Protein AF-A0A1V5YNY8-F1 (afdb_monomer)

Foldseek 3Di:
DDDDDDDDDDDDDDDDDDPDPPDDDQCLFQADPVQQAVQWFQAKFWLLPDPVQWDFDDDVPDGDDTHGDQQRHAPVSLQVQLCNRRVAAAAEFEAPPQDLPDDFSNGRTFHAMGHGRDGNNVNQVVVCVRSVNQWHWDRDPSHIYTYRHPPDDDPPRDTLQQDKFFAWAWAQWLQRRVVRVQVRVLVVDLQAGEFEADDLAVVNRRFFADDDDPDPSIQGDGDIGGNNVSNSSSVVRGPRSQKYKYWDKDQDDDDPPAFPLRRVVSSHIHIYIDMDGPLCPDPVRDPGDPCSVVVNVVRVVVRVVVNRVSCCVSCVVSVVVRVPD

Solvent-accessible surface area (backbone atoms only — not comparable to full-atom values): 18583 Å² total; per-residue (Å²): 132,91,77,88,86,87,85,88,83,84,91,83,92,82,89,80,83,81,80,71,80,77,73,88,65,64,50,57,53,60,52,51,79,68,41,37,73,66,38,49,19,78,38,65,32,56,14,15,67,35,82,93,54,42,49,75,40,64,61,84,95,41,84,74,49,69,46,60,54,66,54,50,10,23,67,69,35,40,48,51,30,50,28,67,24,52,37,44,67,67,23,42,37,36,42,79,76,90,45,97,83,57,70,58,74,81,63,56,54,24,55,46,62,43,48,56,66,34,32,48,47,57,52,53,50,48,45,18,57,49,46,70,56,22,37,42,75,48,81,53,97,36,36,41,34,42,36,43,39,66,80,74,72,61,87,92,66,71,46,62,50,60,41,73,40,68,46,78,39,78,19,70,20,49,48,53,38,37,48,50,49,24,55,44,46,44,72,77,37,81,85,48,44,53,41,55,51,79,34,73,49,55,76,64,31,58,38,31,21,64,77,46,97,92,52,89,30,45,43,73,48,75,53,73,40,30,45,42,58,52,52,52,52,59,52,68,49,30,80,55,60,38,56,31,42,34,40,39,65,40,69,47,68,88,47,99,85,51,61,63,56,58,40,70,70,71,78,47,49,30,36,38,39,40,51,49,52,58,59,80,77,36,85,78,60,70,86,76,57,89,59,26,65,61,51,41,52,53,49,54,50,54,43,51,52,54,54,48,53,51,47,43,70,68,38,50,68,50,54,51,66,64,72,74,117

Radius of gyration: 24.18 Å; Cα contacts (8 Å, |Δi|>4): 537; chains: 1; bounding box: 102×46×65 Å

Mean predicted aligned error: 10.61 Å

Sequence (325 aa):
MKKLLIQASSIVLMGAGFMSMGNAYGVNAPVEPEMLTSLRASQTINAARDPGRGIIKMEGDQLVSVEFDDNNANWGSAQTALEKAFNIVISLEESPLWEPEVVPFGHHTFAYSVHVNERLVDALNRLTEASEGTVRWRLLRGKIILSAMPQEQREGVPLIGDRRVAVDIKAESLYEAFLQLEAQYNTQYQDFALVALAPYEQSVAFLSSPREVGKSGMLELRCEGSLRDIVLELLSQTEKAETSYMLTVSRIYKTDEMPAPFYERGDLFHFALWYKTHSYYSDPKPEESEDDPLWCARQNEERRKRQRQYYIQNHPELAMESGGS

Secondary structure (DSSP, 8-state):
----------------------------S---HHHHHH-B-SS-EEGGG-GGG-EEEEETTEEEEEE--TT-B-HHHHHHHHHHHHT--EEEEE-----TTSPPGGG--B--EEPTT-BHHHHHHHHHHHTTTSEEEEEETTEEEEEE--SSPPTT---GGG-EEEEEEEESSHHHHHHHHHHHHHHH-SSSEEEE---SSHHHHT------TTS-SSEEEEEEEEHHHHHHHHHHTSS-TTEEEEEEEEEPPP-TTS-HHHHHSS--EEEEEEEEEGGGGPSSPP---TTHHHHHHHHHHHHHHHHHHHHHHH-HHHHHHTT--

Structure (mmCIF, N/CA/C/O backbone):
data_AF-A0A1V5YNY8-F1
#
_entry.id   AF-A0A1V5YNY8-F1
#
loop_
_atom_site.group_PDB
_atom_site.id
_atom_site.type_symbol
_atom_site.label_atom_id
_atom_site.label_alt_id
_atom_site.label_comp_id
_atom_site.label_asym_id
_atom_site.label_entity_id
_atom_site.label_seq_id
_atom_site.pdbx_PDB_ins_code
_atom_site.Cartn_x
_atom_site.Cartn_y
_atom_site.Cartn_z
_atom_site.occupancy
_atom_site.B_iso_or_equiv
_atom_site.auth_seq_id
_atom_site.auth_comp_id
_atom_site.auth_asym_id
_atom_site.auth_atom_id
_atom_site.pdbx_PDB_model_num
ATOM 1 N N . MET A 1 1 ? -65.008 6.348 30.534 1.00 32.50 1 MET A N 1
ATOM 2 C CA . MET A 1 1 ? -65.686 5.161 31.101 1.00 32.50 1 MET A CA 1
ATOM 3 C C . MET A 1 1 ? -65.123 3.922 30.426 1.00 32.50 1 MET A C 1
ATOM 5 O O . MET A 1 1 ? -65.076 3.947 29.211 1.00 32.50 1 MET A O 1
ATOM 9 N N . LYS A 1 2 ? -64.712 2.921 31.231 1.00 30.81 2 LYS A N 1
ATOM 10 C CA . LYS A 1 2 ? -64.753 1.448 31.018 1.00 30.81 2 LYS A CA 1
ATOM 11 C C . LYS A 1 2 ? -64.405 0.918 29.604 1.00 30.81 2 LYS A C 1
ATOM 13 O O . LYS A 1 2 ? -65.062 1.288 28.653 1.00 30.81 2 LYS A O 1
ATOM 18 N N . LYS A 1 3 ? -63.531 -0.068 29.386 1.00 28.23 3 LYS A N 1
ATOM 19 C CA . LYS A 1 3 ? -62.866 -1.070 30.237 1.00 28.23 3 LYS A CA 1
ATOM 20 C C . LYS A 1 3 ? -61.822 -1.795 29.359 1.00 28.23 3 LYS A C 1
ATOM 22 O O . LYS A 1 3 ? -62.044 -1.952 28.165 1.00 28.23 3 LYS A O 1
ATOM 27 N N . LEU A 1 4 ? -60.753 -2.276 29.999 1.00 31.09 4 LEU A N 1
ATOM 28 C CA . LEU A 1 4 ? -59.868 -3.360 29.548 1.00 31.09 4 LEU A CA 1
ATOM 29 C C . LEU A 1 4 ? -60.645 -4.568 28.990 1.00 31.09 4 LEU A C 1
ATOM 31 O O . LEU A 1 4 ? -61.685 -4.901 29.556 1.00 31.09 4 LEU A O 1
ATOM 35 N N . LEU A 1 5 ? -60.036 -5.335 28.076 1.00 26.38 5 LEU A N 1
ATOM 36 C CA . LEU A 1 5 ? -59.799 -6.762 28.337 1.00 26.38 5 LEU A CA 1
ATOM 37 C C . LEU A 1 5 ? -58.614 -7.317 27.525 1.00 26.38 5 LEU A C 1
ATOM 39 O O . LEU A 1 5 ? -58.483 -7.101 26.326 1.00 26.38 5 LEU A O 1
ATOM 43 N N . ILE A 1 6 ? -57.764 -8.021 28.261 1.00 34.19 6 ILE A N 1
ATOM 44 C CA . ILE A 1 6 ? -56.606 -8.825 27.868 1.00 34.19 6 ILE A CA 1
ATOM 45 C C . ILE A 1 6 ? -57.110 -10.193 27.388 1.00 34.19 6 ILE A C 1
ATOM 47 O O . ILE A 1 6 ? -57.994 -10.732 28.049 1.00 34.19 6 ILE A O 1
ATOM 51 N N . GLN A 1 7 ? -56.499 -10.804 26.363 1.00 26.06 7 GLN A N 1
ATOM 52 C CA . GLN A 1 7 ? -56.129 -12.230 26.423 1.00 26.06 7 GLN A CA 1
ATOM 53 C C . GLN A 1 7 ? -55.160 -12.659 25.312 1.00 26.06 7 GLN A C 1
ATOM 55 O O . GLN A 1 7 ? -55.341 -12.366 24.136 1.00 26.06 7 GLN A O 1
ATOM 60 N N . ALA A 1 8 ? -54.111 -13.343 25.763 1.00 28.62 8 ALA A N 1
ATOM 61 C CA . ALA A 1 8 ? -53.021 -13.940 25.010 1.00 28.62 8 ALA A CA 1
ATOM 62 C C . ALA A 1 8 ? -53.416 -15.278 24.363 1.00 28.62 8 ALA A C 1
ATOM 64 O O . ALA A 1 8 ? -54.326 -15.935 24.863 1.00 28.62 8 ALA A O 1
ATOM 65 N N . SER A 1 9 ? -52.667 -15.689 23.327 1.00 24.44 9 SER A N 1
ATOM 66 C CA . SER A 1 9 ? -52.167 -17.067 23.142 1.00 24.44 9 SER A CA 1
ATOM 67 C C . SER A 1 9 ? -51.278 -17.205 21.889 1.00 24.44 9 SER A C 1
ATOM 69 O O . SER A 1 9 ? -51.750 -17.105 20.766 1.00 24.44 9 SER A O 1
ATOM 71 N N . SER A 1 10 ? -49.985 -17.434 22.135 1.00 24.16 10 SER A N 1
ATOM 72 C CA . SER A 1 10 ? -49.132 -18.509 21.596 1.00 24.16 10 SER A CA 1
ATOM 73 C C . SER A 1 10 ? -48.996 -18.825 20.084 1.00 24.16 10 SER A C 1
ATOM 75 O O . SER A 1 10 ? -49.881 -19.418 19.485 1.00 24.16 10 SER A O 1
ATOM 77 N N . ILE A 1 11 ? -47.748 -18.625 19.608 1.00 26.28 11 ILE A N 1
ATOM 78 C CA . ILE A 1 11 ? -46.867 -19.517 18.800 1.00 26.28 11 ILE A CA 1
ATOM 79 C C . ILE A 1 11 ? -47.246 -19.815 17.321 1.00 26.28 11 ILE A C 1
ATOM 81 O O . ILE A 1 11 ? -48.216 -20.508 17.048 1.00 26.28 11 ILE A O 1
ATOM 85 N N . VAL A 1 12 ? -46.390 -19.386 16.372 1.00 22.69 12 VAL A N 1
ATOM 86 C CA . VAL A 1 12 ? -45.492 -20.206 15.499 1.00 22.69 12 VAL A CA 1
ATOM 87 C C . VAL A 1 12 ? -45.014 -19.378 14.283 1.00 22.69 12 VAL A C 1
ATOM 89 O O . VAL A 1 12 ? -45.809 -18.798 13.552 1.00 22.69 12 VAL A O 1
ATOM 92 N N . LEU A 1 13 ? -43.687 -19.360 14.086 1.00 28.31 13 LEU A N 1
ATOM 93 C CA . LEU A 1 13 ? -42.951 -18.896 12.902 1.00 28.31 13 LEU A CA 1
ATOM 94 C C . LEU A 1 13 ? -43.367 -19.612 11.603 1.00 28.31 13 LEU A C 1
ATOM 96 O O . LEU A 1 13 ? -43.499 -20.827 11.612 1.00 28.31 13 LEU A O 1
ATOM 100 N N . MET A 1 14 ? -43.382 -18.872 10.489 1.00 22.25 14 MET A N 1
ATOM 101 C CA . MET A 1 14 ? -42.924 -19.216 9.119 1.00 22.25 14 MET A CA 1
ATOM 102 C C . MET A 1 14 ? -43.519 -18.119 8.213 1.00 22.25 14 MET A C 1
ATOM 104 O O . MET A 1 14 ? -44.721 -17.910 8.216 1.00 22.25 14 MET A O 1
ATOM 108 N N . GLY A 1 15 ? -42.769 -17.260 7.529 1.00 22.97 15 GLY A N 1
ATOM 109 C CA . GLY A 1 15 ? -41.693 -17.573 6.600 1.00 22.97 15 GLY A CA 1
ATOM 110 C C . GLY A 1 15 ? -42.174 -17.183 5.199 1.00 22.97 15 GLY A C 1
ATOM 111 O O . GLY A 1 15 ? -42.905 -17.943 4.583 1.00 22.97 15 GLY A O 1
ATOM 112 N N . ALA A 1 16 ? -41.796 -15.998 4.716 1.00 24.77 16 ALA A N 1
ATOM 113 C CA . ALA A 1 16 ? -41.747 -15.663 3.291 1.00 24.77 16 ALA A CA 1
ATOM 114 C C . ALA A 1 16 ? -40.963 -14.356 3.135 1.00 24.77 16 ALA A C 1
ATOM 116 O O . ALA A 1 16 ? -41.440 -13.276 3.482 1.00 24.77 16 ALA A O 1
ATOM 117 N N . GLY A 1 17 ? -39.718 -14.505 2.687 1.00 24.47 17 GLY A N 1
ATOM 118 C CA . GLY A 1 17 ? -38.775 -13.426 2.468 1.00 24.47 17 GLY A CA 1
ATOM 119 C C . GLY A 1 17 ? -39.285 -12.403 1.465 1.00 24.47 17 GLY A C 1
ATOM 120 O O . GLY A 1 17 ? -39.661 -12.731 0.341 1.00 24.47 17 GLY A O 1
ATOM 121 N N . PHE A 1 18 ? -39.203 -11.140 1.861 1.00 24.28 18 PHE A N 1
ATOM 122 C CA . PHE A 1 18 ? -39.039 -10.073 0.896 1.00 24.28 18 PHE A CA 1
ATOM 123 C C . PHE A 1 18 ? -37.584 -10.111 0.437 1.00 24.28 18 PHE A C 1
ATOM 125 O O . PHE A 1 18 ? -36.682 -9.673 1.147 1.00 24.28 18 PHE A O 1
ATOM 132 N N . MET A 1 19 ? -37.368 -10.675 -0.753 1.00 25.66 19 MET A N 1
ATOM 133 C CA . MET A 1 19 ? -36.213 -10.343 -1.577 1.00 25.66 19 MET A CA 1
ATOM 134 C C . MET A 1 19 ? -36.281 -8.840 -1.852 1.00 25.66 19 MET A C 1
ATOM 136 O O . MET A 1 19 ? -36.946 -8.397 -2.787 1.00 25.66 19 MET A O 1
ATOM 140 N N . SER A 1 20 ? -35.633 -8.041 -1.007 1.00 27.05 20 SER A N 1
ATOM 141 C CA . SER A 1 20 ? -35.267 -6.689 -1.390 1.00 27.05 20 SER A CA 1
ATOM 142 C C . SER A 1 20 ? -34.244 -6.823 -2.509 1.00 27.05 20 SER A C 1
ATOM 144 O O . SER A 1 20 ? -33.132 -7.301 -2.284 1.00 27.05 20 SER A O 1
ATOM 146 N N . MET A 1 21 ? -34.648 -6.438 -3.719 1.00 26.17 21 MET A N 1
ATOM 147 C CA . MET A 1 21 ? -33.732 -6.095 -4.798 1.00 26.17 21 MET A CA 1
ATOM 148 C C . MET A 1 21 ? -32.678 -5.153 -4.217 1.00 26.17 21 MET A C 1
ATOM 150 O O . MET A 1 21 ? -32.984 -4.017 -3.855 1.00 26.17 21 MET A O 1
ATOM 154 N N . GLY A 1 22 ? -31.461 -5.670 -4.050 1.00 27.34 22 GLY A N 1
ATOM 155 C CA . GLY A 1 22 ? -30.303 -4.887 -3.663 1.00 27.34 22 GLY A CA 1
ATOM 156 C C . GLY A 1 22 ? -29.982 -3.944 -4.806 1.00 27.34 22 GLY A C 1
ATOM 157 O O . GLY A 1 22 ? -29.235 -4.296 -5.714 1.00 27.34 22 GLY A O 1
ATOM 158 N N . ASN A 1 23 ? -30.586 -2.757 -4.780 1.00 27.00 23 ASN A N 1
ATOM 159 C CA . ASN A 1 23 ? -30.015 -1.614 -5.466 1.00 27.00 23 ASN A CA 1
ATOM 160 C C . ASN A 1 23 ? -28.565 -1.502 -5.001 1.00 27.00 23 ASN A C 1
ATOM 162 O O . ASN A 1 23 ? -28.294 -1.543 -3.800 1.00 27.00 23 ASN A O 1
ATOM 166 N N . ALA A 1 24 ? -27.667 -1.424 -5.977 1.00 32.75 24 ALA A N 1
ATOM 167 C CA . ALA A 1 24 ? -26.238 -1.252 -5.816 1.00 32.75 24 ALA A CA 1
ATOM 168 C C . ALA A 1 24 ? -25.938 0.015 -4.998 1.00 32.75 24 ALA A C 1
ATOM 170 O O . ALA A 1 24 ? -25.719 1.093 -5.541 1.00 32.75 24 ALA A O 1
ATOM 171 N N . TYR A 1 25 ? -25.950 -0.120 -3.678 1.00 32.62 25 TYR A N 1
ATOM 172 C CA . TYR A 1 25 ? -25.175 0.730 -2.797 1.00 32.62 25 TYR A CA 1
ATOM 173 C C . TYR A 1 25 ? -23.772 0.140 -2.792 1.00 32.62 25 TYR A C 1
ATOM 175 O O . TYR A 1 25 ? -23.601 -1.046 -2.506 1.00 32.62 25 TYR A O 1
ATOM 183 N N . GLY A 1 26 ? -22.791 0.952 -3.186 1.00 37.62 26 GLY A N 1
ATOM 184 C CA . GLY A 1 26 ? -21.381 0.601 -3.073 1.00 37.62 26 GLY A CA 1
ATOM 185 C C . GLY A 1 26 ? -21.094 0.030 -1.706 1.00 37.62 26 GLY A C 1
ATOM 186 O O . GLY A 1 26 ? -21.512 0.613 -0.702 1.00 37.62 26 GLY A O 1
ATOM 187 N N . VAL A 1 27 ? -20.424 -1.117 -1.653 1.00 46.22 27 VAL A N 1
ATOM 188 C CA . VAL A 1 27 ? -20.051 -1.665 -0.358 1.00 46.22 27 VAL A CA 1
ATOM 189 C C . VAL A 1 27 ? -18.734 -1.027 0.041 1.00 46.22 27 VAL A C 1
ATOM 191 O O . VAL A 1 27 ? -17.659 -1.594 -0.084 1.00 46.22 27 VAL A O 1
ATOM 194 N N . ASN A 1 28 ? -18.877 0.181 0.564 1.00 56.97 28 ASN A N 1
ATOM 195 C CA . ASN A 1 28 ? -17.874 0.911 1.325 1.00 56.97 28 ASN A CA 1
ATOM 196 C C . ASN A 1 28 ? -17.647 0.311 2.734 1.00 56.97 28 ASN A C 1
ATOM 198 O O . ASN A 1 28 ? -16.924 0.862 3.565 1.00 56.97 28 ASN A O 1
ATOM 202 N N . ALA A 1 29 ? -18.295 -0.820 3.018 1.00 60.41 29 ALA A N 1
ATOM 203 C CA . ALA A 1 29 ? -18.121 -1.618 4.220 1.00 60.41 29 ALA A CA 1
ATOM 204 C C . ALA A 1 29 ? -17.026 -2.685 4.005 1.00 60.41 29 ALA A C 1
ATOM 206 O O . ALA A 1 29 ? -16.626 -2.937 2.865 1.00 60.41 29 ALA A O 1
ATOM 207 N N . PRO A 1 30 ? -16.536 -3.334 5.076 1.00 74.81 30 PRO A N 1
ATOM 208 C CA . PRO A 1 30 ? -15.653 -4.487 4.946 1.00 74.81 30 PRO A CA 1
ATOM 209 C C . PRO A 1 30 ? -16.253 -5.538 3.998 1.00 74.81 30 PRO A C 1
ATOM 211 O O . PRO A 1 30 ? -17.456 -5.798 4.017 1.00 74.81 30 PRO A O 1
ATOM 214 N N . VAL A 1 31 ? -15.415 -6.126 3.145 1.00 80.19 31 VAL A N 1
ATOM 215 C CA . VAL A 1 31 ? -15.828 -7.179 2.215 1.00 80.19 31 VAL A CA 1
ATOM 216 C C . VAL A 1 31 ? -16.006 -8.477 2.990 1.00 80.19 31 VAL A C 1
ATOM 218 O O . VAL A 1 31 ? -15.034 -9.148 3.330 1.00 80.19 31 VAL A O 1
ATOM 221 N N . GLU A 1 32 ? -17.249 -8.860 3.245 1.00 86.44 32 GLU A N 1
ATOM 222 C CA . GLU A 1 32 ? -17.545 -10.155 3.856 1.00 86.44 32 GLU A CA 1
ATOM 223 C C . GLU A 1 32 ? -17.304 -11.308 2.861 1.00 86.44 32 GLU A C 1
ATOM 225 O O . GLU A 1 32 ? -17.456 -11.122 1.646 1.00 86.44 32 GLU A O 1
ATOM 230 N N . PRO A 1 33 ? -16.947 -12.523 3.321 1.00 89.38 33 PRO A N 1
ATOM 231 C CA . PRO A 1 33 ? -16.691 -13.661 2.435 1.00 89.38 33 PRO A CA 1
ATOM 232 C C . PRO A 1 33 ? -17.831 -13.954 1.446 1.00 89.38 33 PRO A C 1
ATOM 234 O O . PRO A 1 33 ? -17.586 -14.292 0.286 1.00 89.38 33 PRO A O 1
ATOM 237 N N . GLU A 1 34 ? -19.086 -13.770 1.856 1.00 89.75 34 GLU A N 1
ATOM 238 C CA . GLU A 1 34 ? -20.266 -13.974 1.012 1.00 89.75 34 GLU A CA 1
ATOM 239 C C . GLU A 1 34 ? -20.324 -12.973 -0.151 1.00 89.75 34 GLU A C 1
ATOM 241 O O . GLU A 1 34 ? -20.847 -13.288 -1.230 1.00 89.75 34 GLU A O 1
ATOM 246 N N . MET A 1 35 ? -19.752 -11.777 0.021 1.00 89.88 35 MET A N 1
ATOM 247 C CA . MET A 1 35 ? -19.695 -10.751 -1.020 1.00 89.88 35 MET A CA 1
ATOM 248 C C . MET A 1 35 ? -18.821 -11.164 -2.198 1.00 89.88 35 MET A C 1
ATOM 250 O O . MET A 1 35 ? -19.125 -10.783 -3.325 1.00 89.88 35 MET A O 1
ATOM 254 N N . LEU A 1 36 ? -17.812 -12.016 -1.992 1.00 92.00 36 LEU A N 1
ATOM 255 C CA . LEU A 1 36 ? -16.984 -12.538 -3.086 1.00 92.00 36 LEU A CA 1
ATOM 256 C C . LEU A 1 36 ? -17.838 -13.221 -4.166 1.00 92.00 36 LEU A C 1
ATOM 258 O O . LEU A 1 36 ? -17.574 -13.098 -5.362 1.00 92.00 36 LEU A O 1
ATOM 262 N N . THR A 1 37 ? -18.896 -13.917 -3.746 1.00 92.56 37 THR A N 1
ATOM 263 C CA . THR A 1 37 ? -19.772 -14.679 -4.647 1.00 92.56 37 THR A CA 1
ATOM 264 C C . THR A 1 37 ? -21.076 -13.968 -4.985 1.00 92.56 37 THR A C 1
ATOM 266 O O . THR A 1 37 ? -21.698 -14.317 -5.994 1.00 92.56 37 THR A O 1
ATOM 269 N N . SER A 1 38 ? -21.4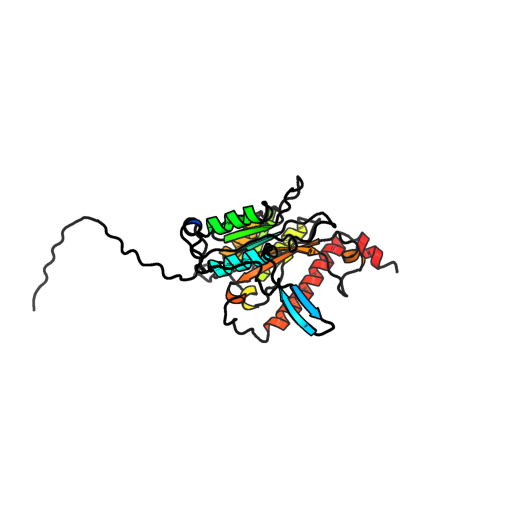92 -12.972 -4.198 1.00 91.88 38 SER A N 1
ATOM 270 C CA . SER A 1 38 ? -22.762 -12.253 -4.374 1.00 91.88 38 SER A CA 1
ATOM 271 C C . SER A 1 38 ? -22.611 -10.868 -5.007 1.00 91.88 38 SER A C 1
ATOM 273 O O . SER A 1 38 ? -23.495 -10.477 -5.766 1.00 91.88 38 SER A O 1
ATOM 275 N N . LEU A 1 39 ? -21.489 -10.166 -4.798 1.00 91.62 39 LEU A N 1
ATOM 276 C CA . LEU A 1 39 ? -21.232 -8.864 -5.413 1.00 91.62 39 LEU A CA 1
ATOM 277 C C . LEU A 1 39 ? -21.001 -9.020 -6.921 1.00 91.62 39 LEU A C 1
ATOM 279 O O . LEU A 1 39 ? -20.383 -9.988 -7.386 1.00 91.62 39 LEU A O 1
ATOM 283 N N . ARG A 1 40 ? -21.551 -8.085 -7.694 1.00 93.25 40 ARG A N 1
ATOM 284 C CA . ARG A 1 40 ? -21.578 -8.122 -9.158 1.00 93.25 40 ARG A CA 1
ATOM 285 C C . ARG A 1 40 ? -21.042 -6.818 -9.722 1.00 93.25 40 ARG A C 1
ATOM 287 O O . ARG A 1 40 ? -21.381 -5.752 -9.216 1.00 93.25 40 ARG A O 1
ATOM 294 N N . ALA A 1 41 ? -20.244 -6.917 -10.778 1.00 91.00 41 ALA A N 1
ATOM 295 C CA . ALA A 1 41 ? -19.739 -5.753 -11.483 1.00 91.00 41 ALA A CA 1
ATOM 296 C C . ALA A 1 41 ? -20.901 -4.966 -12.095 1.00 91.00 41 ALA A C 1
ATOM 298 O O . ALA A 1 41 ? -21.713 -5.507 -12.850 1.00 91.00 41 ALA A O 1
ATOM 299 N N . SER A 1 42 ? -20.957 -3.676 -11.784 1.00 87.19 42 SER A N 1
ATOM 300 C CA . SER A 1 42 ? -21.988 -2.755 -12.267 1.00 87.19 42 SER A CA 1
ATOM 301 C C . SER A 1 42 ? -21.860 -2.444 -13.762 1.00 87.19 42 SER A C 1
ATOM 303 O O . SER A 1 42 ? -22.846 -2.115 -14.418 1.00 87.19 42 SER A O 1
ATOM 305 N N . GLN A 1 43 ? -20.652 -2.571 -14.313 1.00 86.62 43 GLN A N 1
ATOM 306 C CA . GLN A 1 43 ? -20.329 -2.222 -15.691 1.00 86.62 43 GLN A CA 1
ATOM 307 C C . GLN A 1 43 ? -19.104 -2.993 -16.186 1.00 86.62 43 GLN A C 1
ATOM 309 O O . GLN A 1 43 ? -18.295 -3.481 -15.396 1.00 86.62 43 GLN A O 1
ATOM 314 N N . THR A 1 44 ? -18.957 -3.068 -17.508 1.00 91.31 44 THR A N 1
ATOM 315 C CA . THR A 1 44 ? -17.736 -3.581 -18.134 1.00 91.31 44 THR A CA 1
ATOM 316 C C . THR A 1 44 ? -16.650 -2.508 -18.099 1.00 91.31 44 THR A C 1
ATOM 318 O O . THR A 1 44 ? -16.880 -1.395 -18.569 1.00 91.31 44 THR A O 1
ATOM 321 N N . ILE A 1 45 ? -15.456 -2.844 -17.609 1.00 90.88 45 ILE A N 1
ATOM 322 C CA . ILE A 1 45 ? -14.302 -1.934 -17.569 1.00 90.88 45 ILE A CA 1
ATOM 323 C C . ILE A 1 45 ? -13.091 -2.638 -18.172 1.00 90.88 45 ILE A C 1
ATOM 325 O O . ILE A 1 45 ? -12.638 -3.650 -17.646 1.00 90.88 45 ILE A O 1
ATOM 329 N N . ASN A 1 46 ? -12.552 -2.102 -19.269 1.00 91.31 46 ASN A N 1
ATOM 330 C CA . ASN A 1 46 ? -11.271 -2.553 -19.814 1.00 91.31 46 ASN A CA 1
ATOM 331 C C . ASN A 1 46 ? -10.139 -1.827 -19.073 1.00 91.31 46 ASN A C 1
ATOM 333 O O . ASN A 1 46 ? -10.032 -0.604 -19.174 1.00 91.31 46 ASN A O 1
ATOM 337 N N . ALA A 1 47 ? -9.312 -2.574 -18.338 1.00 90.06 47 ALA A N 1
ATOM 338 C CA . ALA A 1 47 ? -8.236 -2.008 -17.530 1.00 90.06 47 ALA A CA 1
ATOM 339 C C . ALA A 1 47 ? -7.146 -1.348 -18.386 1.00 90.06 47 ALA A C 1
ATOM 341 O O . ALA A 1 47 ? -6.519 -0.393 -17.939 1.00 90.06 47 ALA A O 1
ATOM 342 N N . ALA A 1 48 ? -6.970 -1.777 -19.638 1.00 87.25 48 ALA A N 1
ATOM 343 C CA . ALA A 1 48 ? -6.037 -1.138 -20.558 1.00 87.25 48 ALA A CA 1
ATOM 344 C C . ALA A 1 48 ? -6.443 0.295 -20.934 1.00 87.25 48 ALA A C 1
ATOM 346 O O . ALA A 1 48 ? -5.597 1.058 -21.379 1.00 87.25 48 ALA A O 1
ATOM 347 N N . ARG A 1 49 ? -7.714 0.679 -20.741 1.00 84.19 49 ARG A N 1
ATOM 348 C CA . ARG A 1 49 ? -8.233 2.031 -21.024 1.00 84.19 49 ARG A CA 1
ATOM 349 C C . ARG A 1 49 ? -8.141 2.983 -19.827 1.00 84.19 49 ARG A C 1
ATOM 351 O O . ARG A 1 49 ? -8.834 3.999 -19.797 1.00 84.19 49 ARG A O 1
ATOM 358 N N . ASP A 1 50 ? -7.324 2.655 -18.828 1.00 74.50 50 ASP A N 1
ATOM 359 C CA . ASP A 1 50 ? -6.976 3.583 -17.754 1.00 74.50 50 ASP A CA 1
ATOM 360 C C . ASP A 1 50 ? -6.258 4.813 -18.352 1.00 7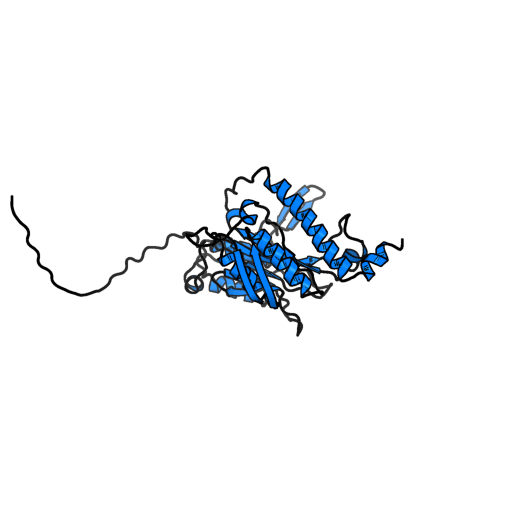4.50 50 ASP A C 1
ATOM 362 O O . ASP A 1 50 ? -5.228 4.635 -19.007 1.00 74.50 50 ASP A O 1
ATOM 366 N N . PRO A 1 51 ? -6.755 6.054 -18.151 1.00 63.84 51 PRO A N 1
ATOM 367 C CA . PRO A 1 51 ? -6.133 7.267 -18.684 1.00 63.84 51 PRO A CA 1
ATOM 368 C C . PRO A 1 51 ? -4.638 7.391 -18.368 1.00 63.84 51 PRO A C 1
ATOM 370 O O . PRO A 1 51 ? -3.894 7.942 -19.176 1.00 63.84 51 PRO A O 1
ATOM 373 N N . GLY A 1 52 ? -4.181 6.842 -17.235 1.00 67.44 52 GLY A N 1
ATOM 374 C CA . GLY A 1 52 ? -2.766 6.836 -16.854 1.00 67.44 52 GLY A CA 1
ATOM 375 C C . GLY A 1 52 ? -1.881 5.874 -17.658 1.00 67.44 52 GLY A C 1
ATOM 376 O O . GLY A 1 52 ? -0.672 5.840 -17.438 1.00 67.44 52 GLY A O 1
ATOM 377 N N . ARG A 1 53 ? -2.455 5.066 -18.560 1.00 70.69 53 ARG A N 1
ATOM 378 C CA . ARG A 1 53 ? -1.749 4.034 -19.337 1.00 70.69 53 ARG A CA 1
ATOM 379 C C . ARG A 1 53 ? -1.828 4.209 -20.845 1.00 70.69 53 ARG A C 1
ATOM 381 O O . ARG A 1 53 ? -1.205 3.435 -21.562 1.00 70.69 53 ARG A O 1
ATOM 388 N N . GLY A 1 54 ? -2.527 5.228 -21.329 1.00 71.50 54 GLY A N 1
ATOM 389 C CA . GLY A 1 54 ? -2.568 5.519 -22.756 1.00 71.50 54 GLY A CA 1
ATOM 390 C C . GLY A 1 54 ? -1.182 5.836 -23.320 1.00 71.50 54 GLY A C 1
ATOM 391 O O . GLY A 1 54 ? -0.410 6.586 -22.722 1.00 71.50 54 GLY A O 1
ATOM 392 N N . ILE A 1 55 ? -0.867 5.278 -24.484 1.00 78.12 55 ILE A N 1
ATOM 393 C CA . ILE A 1 55 ? 0.343 5.611 -25.229 1.00 78.12 55 ILE A CA 1
ATOM 394 C C . ILE A 1 55 ? 0.077 6.929 -25.947 1.00 78.12 55 ILE A C 1
ATOM 396 O O . ILE A 1 55 ? -0.728 7.003 -26.876 1.00 78.12 55 ILE A O 1
ATOM 400 N N . ILE A 1 56 ? 0.749 7.982 -25.491 1.00 82.25 56 ILE A N 1
ATOM 401 C CA . ILE A 1 56 ? 0.703 9.297 -26.122 1.00 82.25 56 ILE A CA 1
ATOM 402 C C . ILE A 1 56 ? 1.485 9.241 -27.437 1.00 82.25 56 ILE A C 1
ATOM 404 O O . ILE A 1 56 ? 2.696 9.015 -27.441 1.00 82.25 56 ILE A O 1
ATOM 408 N N . LYS A 1 57 ? 0.800 9.486 -28.556 1.00 82.62 57 LYS A N 1
ATOM 409 C CA . LYS A 1 57 ? 1.432 9.684 -29.861 1.00 82.62 57 LYS A CA 1
ATOM 410 C C . LYS A 1 57 ? 1.602 11.166 -30.146 1.00 82.62 57 LYS A C 1
ATOM 412 O O . LYS A 1 57 ? 0.620 11.904 -30.254 1.00 82.62 57 LYS A O 1
ATOM 417 N N . MET A 1 58 ? 2.861 11.562 -30.304 1.00 89.62 58 MET A N 1
ATOM 418 C CA . MET A 1 58 ? 3.263 12.910 -30.687 1.00 89.62 58 MET A CA 1
ATOM 419 C C . MET A 1 58 ? 3.734 12.926 -32.145 1.00 89.62 58 MET A C 1
ATOM 421 O O . MET A 1 58 ? 4.481 12.040 -32.558 1.00 89.62 58 MET A O 1
ATOM 425 N N . GLU A 1 59 ? 3.357 13.953 -32.903 1.00 88.81 59 GLU A N 1
ATOM 426 C CA . GLU A 1 59 ? 4.009 14.316 -34.166 1.00 88.81 59 GLU A CA 1
ATOM 427 C C . GLU A 1 59 ? 4.705 15.667 -33.972 1.00 88.81 59 GLU A C 1
ATOM 429 O O . GLU A 1 59 ? 4.060 16.705 -33.806 1.00 88.81 59 GLU A O 1
ATOM 434 N N . GLY A 1 60 ? 6.041 15.649 -33.924 1.00 89.06 60 GLY A N 1
ATOM 435 C CA . GLY A 1 60 ? 6.810 16.794 -33.433 1.00 89.06 60 GLY A CA 1
ATOM 436 C C . GLY A 1 60 ? 6.423 17.117 -31.986 1.00 89.06 60 GLY A C 1
ATOM 437 O O . GLY A 1 60 ? 6.453 16.235 -31.131 1.00 89.06 60 GLY A O 1
ATOM 438 N N . ASP A 1 61 ? 6.005 18.359 -31.741 1.00 89.50 61 ASP A N 1
ATOM 439 C CA . ASP A 1 61 ? 5.581 18.840 -30.418 1.00 89.50 61 ASP A CA 1
ATOM 440 C C . ASP A 1 61 ? 4.052 18.782 -30.202 1.00 89.50 61 ASP A C 1
ATOM 442 O O . ASP A 1 61 ? 3.547 19.288 -29.199 1.00 89.50 61 ASP A O 1
ATOM 446 N N . GLN A 1 62 ? 3.283 18.191 -31.126 1.00 87.38 62 GLN A N 1
ATOM 447 C CA . GLN A 1 62 ? 1.821 18.106 -31.019 1.00 87.38 62 GLN A CA 1
ATOM 448 C C . GLN A 1 62 ? 1.338 16.718 -30.601 1.00 87.38 62 GLN A C 1
ATOM 450 O O . GLN A 1 62 ? 1.731 15.712 -31.187 1.00 87.38 62 GLN A O 1
ATOM 455 N N . LEU A 1 63 ? 0.421 16.684 -29.627 1.00 88.12 63 LEU A N 1
ATOM 456 C CA . LEU A 1 63 ? -0.335 15.487 -29.262 1.00 88.12 63 LEU A CA 1
ATOM 457 C C . LEU A 1 63 ? -1.345 15.161 -30.364 1.00 88.12 63 LEU A C 1
ATOM 459 O O . LEU A 1 63 ? -2.288 15.921 -30.585 1.00 88.12 63 LEU A O 1
ATOM 463 N N . VAL A 1 64 ? -1.162 14.019 -31.023 1.00 90.56 64 VAL A N 1
ATOM 464 C CA . VAL A 1 64 ? -2.025 13.558 -32.121 1.00 90.56 64 VAL A CA 1
ATOM 465 C C . VAL A 1 64 ? -3.100 12.607 -31.615 1.00 90.56 64 VAL A C 1
ATOM 467 O O . VAL A 1 64 ? -4.260 12.712 -32.008 1.00 90.56 64 VAL A O 1
ATOM 470 N N . SER A 1 65 ? -2.733 11.665 -30.744 1.00 84.25 65 SER A N 1
ATOM 471 C CA . SER A 1 65 ? -3.678 10.696 -30.185 1.00 84.25 65 SER A CA 1
ATOM 472 C C . SER A 1 65 ? -3.167 10.060 -28.894 1.00 84.25 65 SER A C 1
ATOM 474 O O . SER A 1 65 ? -1.990 10.169 -28.546 1.00 84.25 65 SER A O 1
ATOM 476 N N . VAL A 1 66 ? -4.079 9.394 -28.186 1.00 82.50 66 VAL A N 1
ATOM 477 C CA . VAL A 1 66 ? -3.778 8.519 -27.053 1.00 82.50 66 VAL A CA 1
ATOM 478 C C . VAL A 1 66 ? -4.331 7.138 -27.386 1.00 82.50 66 VAL A C 1
ATOM 480 O O . VAL A 1 66 ? -5.539 6.984 -27.570 1.00 82.50 66 VAL A O 1
ATOM 483 N N . GLU A 1 67 ? -3.449 6.151 -27.505 1.00 82.38 67 GLU A N 1
ATOM 484 C CA . GLU A 1 67 ? -3.800 4.778 -27.878 1.00 82.38 67 GLU A CA 1
ATOM 485 C C . GLU A 1 67 ? -3.804 3.846 -26.662 1.00 82.38 67 GLU A C 1
ATOM 487 O O . GLU A 1 67 ? -3.042 4.036 -25.716 1.00 82.38 67 GLU A O 1
ATOM 492 N N . PHE A 1 68 ? -4.666 2.827 -26.684 1.00 80.75 68 PHE A N 1
ATOM 493 C CA . PHE A 1 68 ? -4.816 1.861 -25.594 1.00 80.75 68 PHE A CA 1
ATOM 494 C C . PHE A 1 68 ? -4.824 0.442 -26.164 1.00 80.75 68 PHE A C 1
ATOM 496 O O . PHE A 1 68 ? -5.868 -0.039 -26.608 1.00 80.75 68 PHE A O 1
ATOM 503 N N . ASP A 1 69 ? -3.664 -0.213 -26.161 1.00 80.38 69 ASP A N 1
ATOM 504 C CA . ASP A 1 69 ? -3.544 -1.608 -26.592 1.00 80.38 69 ASP A CA 1
ATOM 505 C C . ASP A 1 69 ? -4.234 -2.550 -25.602 1.00 80.38 69 ASP A C 1
ATOM 507 O O . ASP A 1 69 ? -4.113 -2.385 -24.391 1.00 80.38 69 ASP A O 1
ATOM 511 N N . ASP A 1 70 ? -4.906 -3.591 -26.098 1.00 78.75 70 ASP A N 1
ATOM 512 C CA . ASP A 1 70 ? -5.647 -4.528 -25.240 1.00 78.75 70 ASP A CA 1
ATOM 513 C C . ASP A 1 70 ? -4.747 -5.278 -24.236 1.00 78.75 70 ASP A C 1
ATOM 515 O O . ASP A 1 70 ? -5.222 -5.679 -23.177 1.00 78.75 70 ASP A O 1
ATOM 519 N N . ASN A 1 71 ? -3.445 -5.397 -24.521 1.00 82.94 71 ASN A N 1
ATOM 520 C CA . ASN A 1 71 ? -2.429 -5.990 -23.643 1.00 82.94 71 ASN A CA 1
ATOM 521 C C . ASN A 1 71 ? -1.683 -4.949 -22.795 1.00 82.94 71 ASN A C 1
ATOM 523 O O . ASN A 1 71 ? -0.513 -5.146 -22.506 1.00 82.94 71 ASN A O 1
ATOM 527 N N . ASN A 1 72 ? -2.305 -3.827 -22.432 1.00 85.50 72 ASN A N 1
ATOM 528 C CA . ASN A 1 72 ? -1.633 -2.745 -21.698 1.00 85.50 72 ASN A CA 1
ATOM 529 C C . ASN A 1 72 ? -2.105 -2.598 -20.237 1.00 85.50 72 ASN A C 1
ATOM 531 O O . ASN A 1 72 ? -1.719 -1.661 -19.531 1.00 85.50 72 ASN A O 1
ATOM 535 N N . ALA A 1 73 ? -2.944 -3.518 -19.749 1.00 87.62 73 ALA A N 1
ATOM 536 C CA . ALA A 1 73 ? -3.292 -3.535 -18.335 1.00 87.62 73 ALA A CA 1
ATOM 537 C C . ALA A 1 73 ? -2.102 -4.033 -17.509 1.00 87.62 73 ALA A C 1
ATOM 539 O O . ALA A 1 73 ? -1.385 -4.936 -17.905 1.00 87.62 73 ALA A O 1
ATOM 540 N N . ASN A 1 74 ? -1.917 -3.457 -16.336 1.00 84.81 74 ASN A N 1
ATOM 541 C CA . ASN A 1 74 ? -0.975 -3.866 -15.296 1.00 84.81 74 ASN A CA 1
ATOM 542 C C . ASN A 1 74 ? -1.730 -3.935 -13.966 1.00 84.81 74 ASN A C 1
ATOM 544 O O . ASN A 1 74 ? -2.907 -3.570 -13.879 1.00 84.81 74 ASN A O 1
ATOM 548 N N . TRP A 1 75 ? -1.030 -4.337 -12.912 1.00 83.25 75 TRP A N 1
ATOM 549 C CA . TRP A 1 75 ? -1.604 -4.504 -11.581 1.00 83.25 75 TRP A CA 1
ATOM 550 C C . TRP A 1 75 ? -2.339 -3.248 -11.052 1.00 83.25 75 TRP A C 1
ATOM 552 O O . TRP A 1 75 ? -3.454 -3.377 -10.550 1.00 83.25 75 TRP A O 1
ATOM 562 N N . GLY A 1 76 ? -1.797 -2.037 -11.242 1.00 83.06 76 GLY A N 1
ATOM 563 C CA . GLY A 1 76 ? -2.420 -0.786 -10.782 1.00 83.06 76 GLY A CA 1
ATOM 564 C C . GLY A 1 76 ? -3.676 -0.393 -11.573 1.00 83.06 76 GLY A C 1
ATOM 565 O O . GLY A 1 76 ? -4.707 -0.040 -10.996 1.00 83.06 76 GLY A O 1
ATOM 566 N N . SER A 1 77 ? -3.648 -0.524 -12.903 1.00 86.81 77 SER A N 1
ATOM 567 C CA . SER A 1 77 ? -4.850 -0.294 -13.725 1.00 86.81 77 SER A CA 1
ATOM 568 C C . SER A 1 77 ? -5.920 -1.372 -13.503 1.00 86.81 77 SER A C 1
ATOM 570 O O . SER A 1 77 ? -7.115 -1.088 -13.553 1.00 86.81 77 SER A O 1
ATOM 572 N N . ALA A 1 78 ? -5.508 -2.616 -13.222 1.00 90.75 78 ALA A N 1
ATOM 573 C CA . ALA A 1 78 ? -6.417 -3.715 -12.911 1.00 90.75 78 ALA A CA 1
ATOM 574 C C . ALA A 1 78 ? -7.101 -3.515 -11.552 1.00 90.75 78 ALA A C 1
ATOM 576 O O . ALA A 1 78 ? -8.312 -3.711 -11.457 1.00 90.75 78 ALA A O 1
ATOM 577 N N . GLN A 1 79 ? -6.362 -3.050 -10.534 1.00 89.62 79 GLN A N 1
ATOM 578 C CA . GLN A 1 79 ? -6.949 -2.585 -9.275 1.00 89.62 79 GLN A CA 1
ATOM 579 C C . GLN A 1 79 ? -8.009 -1.519 -9.554 1.00 89.62 79 GLN A C 1
ATOM 581 O O . GLN A 1 79 ? -9.149 -1.672 -9.130 1.00 89.62 79 GLN A O 1
ATOM 586 N N . THR A 1 80 ? -7.657 -0.473 -10.304 1.00 87.31 80 THR A N 1
ATOM 587 C CA . THR A 1 80 ? -8.577 0.632 -10.607 1.00 87.31 80 THR A CA 1
ATOM 588 C C . THR A 1 80 ? -9.837 0.136 -11.325 1.00 87.31 80 THR A C 1
ATOM 590 O O . THR A 1 80 ? -10.945 0.575 -11.015 1.00 87.31 80 THR A O 1
ATOM 593 N N . ALA A 1 81 ? -9.699 -0.808 -12.261 1.00 90.38 81 ALA A N 1
ATOM 594 C CA . ALA A 1 81 ? -10.834 -1.423 -12.943 1.00 90.38 81 ALA A CA 1
ATOM 595 C C . ALA A 1 81 ? -11.733 -2.224 -11.986 1.00 90.38 81 ALA A C 1
ATOM 597 O O . ALA A 1 81 ? -12.954 -2.104 -12.065 1.00 90.38 81 ALA A O 1
ATOM 598 N N . LEU A 1 82 ? -11.156 -2.997 -11.062 1.00 92.81 82 LEU A N 1
ATOM 599 C CA . LEU A 1 82 ? -11.902 -3.734 -10.039 1.00 92.81 82 LEU A CA 1
ATOM 600 C C . LEU A 1 82 ? -12.621 -2.793 -9.062 1.00 92.81 82 LEU A C 1
ATOM 602 O O . LEU A 1 82 ? -13.824 -2.946 -8.847 1.00 92.81 82 LEU A O 1
ATOM 606 N N . GLU A 1 83 ? -11.914 -1.800 -8.516 1.00 88.94 83 GLU A N 1
ATOM 607 C CA . GLU A 1 83 ? -12.475 -0.807 -7.591 1.00 88.94 83 GLU A CA 1
ATOM 608 C C . GLU A 1 83 ? -13.664 -0.083 -8.235 1.00 88.94 83 GLU A C 1
ATOM 610 O O . GLU A 1 83 ? -14.732 -0.007 -7.633 1.00 88.94 83 GLU A O 1
ATOM 615 N N . LYS A 1 84 ? -13.539 0.350 -9.498 1.00 86.81 84 LYS A N 1
ATOM 616 C CA . LYS A 1 84 ? -14.629 1.016 -10.233 1.00 86.81 84 LYS A CA 1
ATOM 617 C C . LYS A 1 84 ? -15.779 0.083 -10.615 1.00 86.81 84 LYS A C 1
ATOM 619 O O . LYS A 1 84 ? -16.930 0.512 -10.618 1.00 86.81 84 LYS A O 1
ATOM 624 N N . ALA A 1 85 ? -15.499 -1.165 -10.991 1.00 89.81 85 ALA A N 1
ATOM 625 C CA . ALA A 1 85 ? -16.540 -2.086 -11.448 1.00 89.81 85 ALA A CA 1
ATOM 626 C C . ALA A 1 85 ? -17.419 -2.569 -10.288 1.00 89.81 85 ALA A C 1
ATOM 628 O O . ALA A 1 85 ? -18.638 -2.679 -10.444 1.00 89.81 85 ALA A O 1
ATOM 629 N N . PHE A 1 86 ? -16.806 -2.834 -9.134 1.00 89.12 86 PHE A N 1
ATOM 630 C CA . PHE A 1 86 ? -17.468 -3.407 -7.961 1.00 89.12 86 PHE A CA 1
ATOM 631 C C . PHE A 1 86 ? -17.779 -2.386 -6.861 1.00 89.12 86 PHE A C 1
ATOM 633 O O . PHE A 1 86 ? -18.528 -2.716 -5.945 1.00 89.12 86 PHE A O 1
ATOM 640 N N . ASN A 1 87 ? -17.248 -1.165 -6.966 1.00 84.25 87 ASN A N 1
ATOM 641 C CA . ASN A 1 87 ? -17.336 -0.122 -5.945 1.00 84.25 87 ASN A CA 1
ATOM 642 C C . ASN A 1 87 ? -16.854 -0.620 -4.571 1.00 84.25 87 ASN A C 1
ATOM 644 O O . ASN A 1 87 ? -17.619 -0.710 -3.610 1.00 84.25 87 ASN A O 1
ATOM 648 N N . ILE A 1 88 ? -15.586 -1.031 -4.547 1.00 85.38 88 ILE A N 1
ATOM 649 C CA . ILE A 1 88 ? -14.861 -1.589 -3.398 1.00 85.38 88 ILE A CA 1
ATOM 650 C C . ILE A 1 88 ? -13.512 -0.883 -3.254 1.00 85.38 88 ILE A C 1
ATOM 652 O O . ILE A 1 88 ? -13.053 -0.215 -4.181 1.00 85.38 88 ILE A O 1
ATOM 656 N N . VAL A 1 89 ? -12.843 -1.091 -2.121 1.00 84.94 89 VAL A N 1
ATOM 657 C CA . VAL A 1 89 ? -11.478 -0.607 -1.888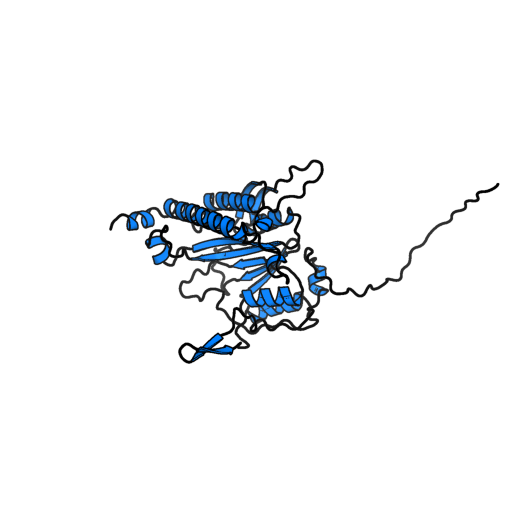 1.00 84.94 89 VAL A CA 1
ATOM 658 C C . VAL A 1 89 ? -10.514 -1.788 -1.818 1.00 84.94 89 VAL A C 1
ATOM 660 O O . VAL A 1 89 ? -10.790 -2.782 -1.141 1.00 84.94 89 VAL A O 1
ATOM 663 N N . ILE A 1 90 ? -9.381 -1.681 -2.509 1.00 88.69 90 ILE A N 1
ATOM 664 C CA . ILE A 1 90 ? -8.377 -2.737 -2.603 1.00 88.69 90 ILE A CA 1
ATOM 665 C C . ILE A 1 90 ? -7.044 -2.233 -2.041 1.00 88.69 90 ILE A C 1
ATOM 667 O O . ILE A 1 90 ? -6.540 -1.180 -2.432 1.00 88.69 90 ILE A O 1
ATOM 671 N N . SER A 1 91 ? -6.458 -3.009 -1.129 1.00 91.38 91 SER A N 1
ATOM 672 C CA . SER A 1 91 ? -5.097 -2.793 -0.635 1.00 91.38 91 SER A CA 1
ATOM 673 C C . SER A 1 91 ? -4.069 -3.471 -1.534 1.00 91.38 91 SER A C 1
ATOM 675 O O . SER A 1 91 ? -4.368 -4.445 -2.228 1.00 91.38 91 SER A O 1
ATOM 677 N N . LEU A 1 92 ? -2.840 -2.972 -1.493 1.00 88.62 92 LEU A N 1
ATOM 678 C CA . LEU A 1 92 ? -1.786 -3.340 -2.425 1.00 88.62 92 LEU A CA 1
ATOM 679 C C . LEU A 1 92 ? -0.483 -3.698 -1.720 1.00 88.62 92 LEU A C 1
ATOM 681 O O . LEU A 1 92 ? -0.087 -3.049 -0.752 1.00 88.62 92 LEU A O 1
ATOM 685 N N . GLU A 1 93 ? 0.222 -4.687 -2.253 1.00 89.06 93 GLU A N 1
ATOM 686 C CA . GLU A 1 93 ? 1.549 -5.070 -1.782 1.00 89.06 93 GLU A CA 1
ATOM 687 C C . GLU A 1 93 ? 2.461 -5.435 -2.947 1.00 89.06 93 GLU A C 1
ATOM 689 O O . GLU A 1 93 ? 2.092 -6.239 -3.799 1.00 89.06 93 GLU A O 1
ATOM 694 N N . GLU A 1 94 ? 3.676 -4.905 -2.953 1.00 80.62 94 GLU A N 1
ATOM 695 C CA . GLU A 1 94 ? 4.724 -5.290 -3.890 1.00 80.62 94 GLU A CA 1
ATOM 696 C C . GLU A 1 94 ? 5.818 -6.086 -3.177 1.00 80.62 94 GLU A C 1
ATOM 698 O O . GLU A 1 94 ? 6.224 -5.777 -2.053 1.00 80.62 94 GLU A O 1
ATOM 703 N N . SER A 1 95 ? 6.327 -7.113 -3.853 1.00 70.88 95 SER A N 1
ATOM 704 C CA . SER A 1 95 ? 7.568 -7.770 -3.452 1.00 70.88 95 SER A CA 1
ATOM 705 C C . SER A 1 95 ? 8.776 -6.992 -3.985 1.00 70.88 95 SER A C 1
ATOM 707 O O . SER A 1 95 ? 8.720 -6.502 -5.117 1.00 70.88 95 SER A O 1
ATOM 709 N N . PRO A 1 96 ? 9.893 -6.901 -3.238 1.00 61.84 96 PRO A N 1
ATOM 710 C CA . PRO A 1 96 ? 11.136 -6.378 -3.792 1.00 61.84 96 PRO A CA 1
ATOM 711 C C . PRO A 1 96 ? 11.586 -7.236 -4.979 1.00 61.84 96 PRO A C 1
ATOM 713 O O . PRO A 1 96 ? 11.946 -8.403 -4.830 1.00 61.84 96 PRO A O 1
ATOM 716 N N . LEU A 1 97 ? 11.558 -6.635 -6.170 1.00 58.53 97 LEU A N 1
ATOM 717 C CA . LEU A 1 97 ? 12.189 -7.168 -7.372 1.00 58.53 97 LEU A CA 1
ATOM 718 C C . LEU A 1 97 ? 13.699 -7.095 -7.169 1.00 58.53 97 LEU A C 1
ATOM 720 O O . LEU A 1 97 ? 14.293 -6.025 -7.267 1.00 58.53 97 LEU A O 1
ATOM 724 N N . TRP A 1 98 ? 14.318 -8.221 -6.838 1.00 49.00 98 TRP A N 1
ATOM 725 C CA . TRP A 1 98 ? 15.759 -8.274 -6.586 1.00 49.00 98 TRP A CA 1
ATOM 726 C C . TRP A 1 98 ? 16.602 -8.473 -7.847 1.00 49.00 98 TRP A C 1
ATOM 728 O O . TRP A 1 98 ? 17.762 -8.870 -7.760 1.00 49.00 98 TRP A O 1
ATOM 738 N N . GLU A 1 99 ? 16.038 -8.182 -9.017 1.00 50.09 99 GLU A N 1
ATOM 739 C CA . GLU A 1 99 ? 16.768 -8.216 -10.275 1.00 50.09 99 GLU A CA 1
ATOM 740 C C . GLU A 1 99 ? 16.762 -6.817 -10.911 1.00 50.09 99 GLU A C 1
ATOM 742 O O . GLU A 1 99 ? 15.701 -6.320 -11.293 1.00 50.09 99 GLU A O 1
ATOM 747 N N . PRO A 1 100 ? 17.934 -6.162 -11.031 1.00 40.69 100 PRO A N 1
ATOM 748 C CA . PRO A 1 100 ? 18.088 -4.845 -11.660 1.00 40.69 100 PRO A CA 1
ATOM 749 C C . PRO A 1 100 ? 17.564 -4.771 -13.102 1.00 40.69 100 PRO A C 1
ATOM 751 O O . PRO A 1 100 ? 17.284 -3.677 -13.594 1.00 40.69 100 PRO A O 1
ATOM 754 N N . GLU A 1 101 ? 17.449 -5.929 -13.754 1.00 42.62 101 GLU A N 1
ATOM 755 C CA . GLU A 1 101 ? 17.035 -6.124 -15.146 1.00 42.62 101 GLU A CA 1
ATOM 756 C C . GLU A 1 101 ? 15.540 -6.457 -15.287 1.00 42.62 101 GLU A C 1
ATOM 758 O O . GLU A 1 101 ? 15.002 -6.411 -16.394 1.00 42.62 101 GLU A O 1
ATOM 763 N N . VAL A 1 102 ? 14.843 -6.750 -14.181 1.00 44.53 102 VAL A N 1
ATOM 764 C CA . VAL A 1 102 ? 13.406 -7.029 -14.206 1.00 44.53 102 VAL A CA 1
ATOM 765 C C . VAL A 1 102 ? 12.657 -5.708 -14.216 1.00 44.53 102 VAL A C 1
ATOM 767 O O . VAL A 1 102 ? 12.785 -4.867 -13.322 1.00 44.53 102 VAL A O 1
ATOM 770 N N . VAL A 1 103 ? 11.887 -5.521 -15.284 1.00 46.78 103 VAL A N 1
ATOM 771 C CA . VAL A 1 103 ? 11.012 -4.371 -15.484 1.00 46.78 103 VAL A CA 1
ATOM 772 C C . VAL A 1 103 ? 10.198 -4.154 -14.200 1.00 46.78 103 VAL A C 1
ATOM 774 O O . VAL A 1 103 ? 9.622 -5.124 -13.702 1.00 46.78 103 VAL A O 1
ATOM 777 N N . PRO A 1 104 ? 10.151 -2.934 -13.620 1.00 53.69 104 PRO A N 1
ATOM 778 C CA . PRO A 1 104 ? 9.374 -2.691 -12.407 1.00 53.69 104 PRO A CA 1
ATOM 779 C C . PRO A 1 104 ? 7.965 -3.274 -12.558 1.00 53.69 104 PRO A C 1
ATOM 781 O O . PRO A 1 104 ? 7.404 -3.205 -13.649 1.00 53.69 104 PRO A O 1
ATOM 784 N N . PHE A 1 105 ? 7.375 -3.830 -11.497 1.00 49.97 105 PHE A N 1
ATOM 785 C CA . PHE A 1 105 ? 6.111 -4.587 -11.562 1.00 49.97 105 PHE A CA 1
ATOM 786 C C . PHE A 1 105 ? 4.983 -3.868 -12.324 1.00 49.97 105 PHE A C 1
ATOM 788 O O . PHE A 1 105 ? 4.131 -4.498 -12.949 1.00 49.97 105 PHE A O 1
ATOM 795 N N . GLY A 1 106 ? 5.017 -2.533 -12.344 1.00 53.22 106 GLY A N 1
ATOM 796 C CA . GLY A 1 106 ? 4.162 -1.683 -13.168 1.00 53.22 106 GLY A CA 1
ATOM 797 C C . GLY A 1 106 ? 4.317 -1.814 -14.692 1.00 53.22 106 GLY A C 1
ATOM 798 O O . GLY A 1 106 ? 3.570 -1.136 -15.393 1.00 53.22 106 GLY A O 1
ATOM 799 N N . HIS A 1 107 ? 5.225 -2.632 -15.219 1.00 60.66 107 HIS A N 1
ATOM 800 C CA . HIS A 1 107 ? 5.471 -2.796 -16.656 1.00 60.66 107 HIS A CA 1
ATOM 801 C C . HIS A 1 107 ? 5.190 -4.206 -17.186 1.00 60.66 107 HIS A C 1
ATOM 803 O O . HIS A 1 107 ? 5.167 -4.385 -18.404 1.00 60.66 107 HIS A O 1
ATOM 809 N N . HIS A 1 108 ? 4.943 -5.192 -16.316 1.00 74.69 108 HIS A N 1
ATOM 810 C CA . HIS A 1 108 ? 4.326 -6.436 -16.766 1.00 74.69 108 HIS A CA 1
ATOM 811 C C . HIS A 1 108 ? 2.894 -6.119 -17.170 1.00 74.69 108 HIS A C 1
ATOM 813 O O . HIS A 1 108 ? 2.085 -5.679 -16.346 1.00 74.69 108 HIS A O 1
ATOM 819 N N . THR A 1 109 ? 2.623 -6.283 -18.459 1.00 85.19 109 THR A N 1
ATOM 820 C CA . THR A 1 109 ? 1.332 -5.962 -19.039 1.00 85.19 109 THR A CA 1
ATOM 821 C C . THR A 1 109 ? 0.631 -7.216 -19.539 1.00 85.19 109 THR A C 1
ATOM 823 O O . THR A 1 109 ? 1.267 -8.186 -19.945 1.00 85.19 109 THR A O 1
ATOM 826 N N . PHE A 1 110 ? -0.690 -7.220 -19.430 1.00 89.19 110 PHE A N 1
ATOM 827 C CA . PHE A 1 110 ? -1.554 -8.342 -19.765 1.00 89.19 110 PHE A CA 1
ATOM 828 C C . PHE A 1 110 ? -2.919 -7.827 -20.232 1.00 89.19 110 PHE A C 1
ATOM 830 O O . PHE A 1 110 ? -3.281 -6.670 -20.002 1.00 89.19 110 PHE A O 1
ATOM 837 N N . ALA A 1 111 ? -3.695 -8.683 -20.896 1.00 91.88 111 ALA A N 1
ATOM 838 C CA . ALA A 1 111 ? -5.084 -8.373 -21.211 1.00 91.88 111 ALA A CA 1
ATOM 839 C C . ALA A 1 111 ? -5.959 -8.562 -19.974 1.00 91.88 111 ALA A C 1
ATOM 841 O O . ALA A 1 111 ? -6.042 -9.658 -19.420 1.00 91.88 111 ALA A O 1
ATOM 842 N N . TYR A 1 112 ? -6.661 -7.509 -19.559 1.00 94.19 112 TYR A N 1
ATOM 843 C CA . TYR A 1 112 ? -7.616 -7.613 -18.464 1.00 94.19 112 TYR A CA 1
ATOM 844 C C . TYR A 1 112 ? -8.791 -6.657 -18.626 1.00 94.19 112 TYR A C 1
ATOM 846 O O . TYR A 1 112 ? -8.647 -5.465 -18.900 1.00 94.19 112 TYR A O 1
ATOM 854 N N . SER A 1 113 ? -9.984 -7.191 -18.408 1.00 94.00 113 SER A N 1
ATOM 855 C CA . SER A 1 113 ? -11.217 -6.418 -18.326 1.00 94.00 113 SER A CA 1
ATOM 856 C C . SER A 1 113 ? -12.120 -7.048 -17.284 1.00 94.00 113 SER A C 1
ATOM 858 O O . SER A 1 113 ? -12.078 -8.257 -17.114 1.00 94.00 113 SER A O 1
ATOM 860 N N . VAL A 1 114 ? -12.950 -6.263 -16.610 1.00 94.81 114 VAL A N 1
ATOM 861 C CA . VAL A 1 114 ? -14.056 -6.759 -15.782 1.00 94.81 114 VAL A CA 1
ATOM 862 C C . VAL A 1 114 ? -15.317 -6.727 -16.634 1.00 94.81 114 VAL A C 1
ATOM 864 O O . VAL A 1 114 ? -15.544 -5.735 -17.328 1.00 94.81 114 VAL A O 1
ATOM 867 N N . HIS A 1 115 ? -16.125 -7.786 -16.622 1.00 93.94 115 HIS A N 1
ATOM 868 C CA . HIS A 1 115 ? -17.372 -7.834 -17.392 1.00 93.94 115 HIS A CA 1
ATOM 869 C C . HIS A 1 115 ? -18.574 -7.438 -16.536 1.00 93.94 115 HIS A C 1
ATOM 871 O O . HIS A 1 115 ? -18.630 -7.742 -15.350 1.00 93.94 115 HIS A O 1
ATOM 877 N N . VAL A 1 116 ? -19.579 -6.800 -17.141 1.00 92.62 116 VAL A N 1
ATOM 878 C CA . VAL A 1 116 ? -20.852 -6.523 -16.458 1.00 92.62 116 VAL A CA 1
ATOM 879 C C . VAL A 1 116 ? -21.468 -7.805 -15.884 1.00 92.62 116 VAL A C 1
ATOM 881 O O . VAL A 1 116 ? -21.456 -8.854 -16.528 1.00 92.62 116 VAL A O 1
ATOM 884 N N . ASN A 1 117 ? -22.025 -7.718 -14.674 1.00 92.88 117 ASN A N 1
ATOM 885 C CA . ASN A 1 117 ? -22.582 -8.841 -13.911 1.00 92.88 117 ASN A CA 1
ATOM 886 C C . ASN A 1 117 ? -21.591 -9.974 -13.585 1.00 92.88 117 ASN A C 1
ATOM 888 O O . ASN A 1 117 ? -22.008 -11.022 -13.088 1.00 92.88 117 ASN A O 1
ATOM 892 N N . GLU A 1 118 ? -20.291 -9.793 -13.816 1.00 95.06 118 GLU A N 1
ATOM 893 C CA . GLU A 1 118 ? -19.282 -10.731 -13.337 1.00 95.06 118 GLU A CA 1
ATOM 894 C C . GLU A 1 118 ? -19.244 -10.731 -11.808 1.00 95.06 118 GLU A C 1
ATOM 896 O O . GLU A 1 118 ? -19.481 -9.706 -11.163 1.00 95.06 118 GLU A O 1
ATOM 901 N N . ARG A 1 119 ? -18.972 -11.891 -11.210 1.00 96.25 119 ARG A N 1
ATOM 902 C CA . ARG A 1 119 ? -18.830 -12.018 -9.757 1.00 96.25 119 ARG A CA 1
ATOM 903 C C . ARG A 1 119 ? -17.448 -11.539 -9.341 1.00 96.25 119 ARG A C 1
ATOM 905 O O . ARG A 1 119 ? -16.477 -11.823 -10.035 1.00 96.25 119 ARG A O 1
ATOM 912 N N . LEU A 1 120 ? -17.344 -10.892 -8.183 1.00 95.81 120 LEU A N 1
ATOM 913 C CA . LEU A 1 120 ? -16.065 -10.375 -7.689 1.00 95.81 120 LEU A CA 1
ATOM 914 C C . LEU A 1 120 ? -14.972 -11.457 -7.640 1.00 95.81 120 LEU A C 1
ATOM 916 O O . LEU A 1 120 ? -13.869 -11.238 -8.130 1.00 95.81 120 LEU A O 1
ATOM 920 N N . VAL A 1 121 ? -15.292 -12.645 -7.120 1.00 97.19 121 VAL A N 1
ATOM 921 C CA . VAL A 1 121 ? -14.348 -13.772 -7.068 1.00 97.19 121 VAL A CA 1
ATOM 922 C C . VAL A 1 121 ? -13.874 -14.224 -8.451 1.00 97.19 121 VAL A C 1
ATOM 924 O O . VAL A 1 121 ? -12.705 -14.565 -8.607 1.00 97.19 121 VAL A O 1
ATOM 927 N N . ASP A 1 122 ? -14.749 -14.198 -9.460 1.00 98.06 122 ASP A N 1
ATOM 928 C CA . ASP A 1 122 ? -14.395 -14.620 -10.818 1.00 98.06 122 ASP A CA 1
ATOM 929 C C . ASP A 1 122 ? -13.459 -13.587 -11.459 1.00 98.06 122 ASP A C 1
ATOM 931 O O . ASP A 1 122 ? -12.435 -13.961 -12.027 1.00 98.06 122 ASP A O 1
ATOM 935 N N . ALA A 1 123 ? -13.742 -12.291 -11.278 1.00 97.38 123 ALA A N 1
ATOM 936 C CA . ALA A 1 123 ? -12.884 -11.212 -11.762 1.00 97.38 123 ALA A CA 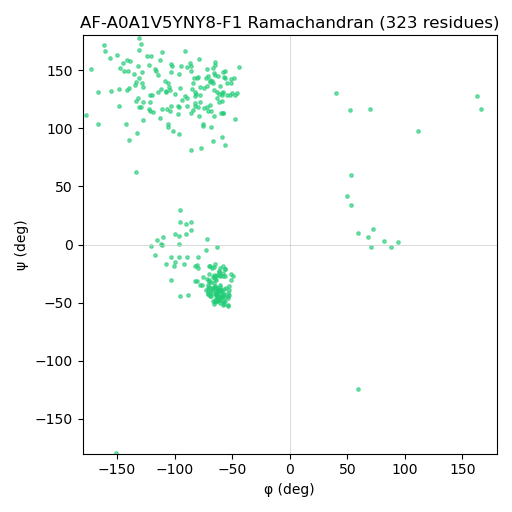1
ATOM 937 C C . ALA A 1 123 ? -11.490 -11.240 -11.107 1.00 97.38 123 ALA A C 1
ATOM 939 O O . ALA A 1 123 ? -10.483 -11.032 -11.788 1.00 97.38 123 ALA A O 1
ATOM 940 N N . LEU A 1 124 ? -11.423 -11.522 -9.800 1.00 97.38 124 LEU A N 1
ATOM 941 C CA . LEU A 1 124 ? -10.172 -11.649 -9.046 1.00 97.38 124 LEU A CA 1
ATOM 942 C C . LEU A 1 124 ? -9.362 -12.885 -9.467 1.00 97.38 124 LEU A C 1
ATOM 944 O O . LEU A 1 124 ? -8.157 -12.782 -9.687 1.00 97.38 124 LEU A O 1
ATOM 948 N N . ASN A 1 125 ? -10.006 -14.043 -9.636 1.00 97.50 125 ASN A N 1
ATOM 949 C CA . ASN A 1 125 ? -9.335 -15.251 -10.125 1.00 97.50 125 ASN A CA 1
ATOM 950 C C . ASN A 1 125 ? -8.820 -15.066 -11.554 1.00 97.50 125 ASN A C 1
ATOM 952 O O . ASN A 1 125 ? -7.673 -15.399 -11.844 1.00 97.50 125 ASN A O 1
ATOM 956 N N . ARG A 1 126 ? -9.623 -14.442 -12.418 1.00 96.38 126 ARG A N 1
ATOM 957 C CA . ARG A 1 126 ? -9.233 -14.126 -13.791 1.00 96.38 126 ARG A CA 1
ATOM 958 C C . ARG A 1 126 ? -8.076 -13.133 -13.862 1.00 96.38 126 ARG A C 1
ATOM 960 O O . ARG A 1 126 ? -7.276 -13.224 -14.783 1.00 96.38 126 ARG A O 1
ATOM 967 N N . LEU A 1 127 ? -7.945 -12.217 -12.898 1.00 95.06 127 LEU A N 1
ATOM 968 C CA . LEU A 1 127 ? -6.761 -11.358 -12.783 1.00 95.06 127 LEU A CA 1
ATOM 969 C C . LEU A 1 127 ? -5.505 -12.186 -12.486 1.00 95.06 127 LEU A C 1
ATOM 971 O O . LEU A 1 127 ? -4.463 -11.979 -13.106 1.00 95.06 127 LEU A O 1
ATOM 975 N N . THR A 1 128 ? -5.598 -13.144 -11.563 1.00 93.50 128 THR A N 1
ATOM 976 C CA . THR A 1 128 ? -4.484 -14.054 -11.273 1.00 93.50 128 THR A CA 1
ATOM 977 C C . THR A 1 128 ? -4.122 -14.911 -12.483 1.00 93.50 128 THR A C 1
ATOM 979 O O . THR A 1 128 ? -2.941 -15.060 -12.772 1.00 93.50 128 THR A O 1
ATOM 982 N N . GLU A 1 129 ? -5.102 -15.410 -13.234 1.00 93.88 129 GLU A N 1
ATOM 983 C CA . GLU A 1 129 ? -4.860 -16.166 -14.470 1.00 93.88 129 GLU A CA 1
ATOM 984 C C . GLU A 1 129 ? -4.242 -15.296 -15.576 1.00 93.88 129 GLU A C 1
ATOM 986 O O . GLU A 1 129 ? -3.223 -15.671 -16.149 1.00 93.88 129 GLU A O 1
ATOM 991 N N . ALA A 1 130 ? -4.810 -14.115 -15.843 1.00 92.12 130 ALA A N 1
ATOM 992 C CA . ALA A 1 130 ? -4.348 -13.204 -16.892 1.00 92.12 130 ALA A CA 1
ATOM 993 C C . ALA A 1 130 ? -2.938 -12.653 -16.635 1.00 92.12 130 ALA A C 1
ATOM 995 O O . ALA A 1 130 ? -2.211 -12.357 -17.576 1.00 92.12 130 ALA A O 1
ATOM 996 N N . SER A 1 131 ? -2.555 -12.527 -15.364 1.00 89.06 131 SER A N 1
ATOM 997 C CA . SER A 1 131 ? -1.212 -12.116 -14.946 1.00 89.06 131 SER A CA 1
ATOM 998 C C . SER A 1 131 ? -0.247 -13.295 -14.762 1.00 89.06 131 SER A C 1
ATOM 1000 O O . SER A 1 131 ? 0.831 -13.111 -14.198 1.00 89.06 131 SER A O 1
ATOM 1002 N N . GLU A 1 132 ? -0.636 -14.508 -15.170 1.00 88.44 132 GLU A N 1
ATOM 1003 C CA . GLU A 1 132 ? 0.158 -15.739 -15.034 1.00 88.44 132 GLU A CA 1
ATOM 1004 C C . GLU A 1 132 ? 0.635 -16.003 -13.591 1.00 88.44 132 GLU A C 1
ATOM 1006 O O . GLU A 1 132 ? 1.718 -16.527 -13.330 1.00 88.44 132 GLU A O 1
ATOM 1011 N N . GLY A 1 133 ? -0.188 -15.623 -12.611 1.00 85.88 133 GLY A N 1
ATOM 1012 C CA . GLY A 1 133 ? 0.080 -15.808 -11.187 1.00 85.88 133 GLY A CA 1
ATOM 1013 C C . GLY A 1 133 ? 0.979 -14.747 -10.549 1.00 85.88 133 GLY A C 1
ATOM 1014 O O . GLY A 1 133 ? 1.276 -14.873 -9.353 1.00 85.88 133 GLY A O 1
ATOM 1015 N N . THR A 1 134 ? 1.390 -13.719 -11.300 1.00 84.62 134 THR A N 1
ATOM 1016 C CA . THR A 1 134 ? 2.208 -12.608 -10.785 1.00 84.62 134 THR A CA 1
ATOM 1017 C C . THR A 1 134 ? 1.402 -11.625 -9.935 1.00 84.62 134 THR A C 1
ATOM 1019 O O . THR A 1 134 ? 1.939 -11.039 -8.997 1.00 84.62 134 THR A O 1
ATOM 1022 N N . VAL A 1 135 ? 0.093 -11.493 -10.177 1.00 88.56 135 VAL A N 1
ATOM 1023 C CA . VAL A 1 135 ? -0.831 -10.788 -9.279 1.00 88.56 135 VAL A CA 1
ATOM 1024 C C . VAL A 1 135 ? -1.703 -11.811 -8.564 1.00 88.56 135 VAL A C 1
ATOM 1026 O O . VAL A 1 135 ? -2.495 -12.526 -9.179 1.00 88.56 135 VAL A O 1
ATOM 1029 N N . ARG A 1 136 ? -1.588 -11.884 -7.238 1.00 90.06 136 ARG A N 1
ATOM 1030 C CA . ARG A 1 136 ? -2.412 -12.776 -6.404 1.00 90.06 136 ARG A CA 1
ATOM 1031 C C . ARG A 1 136 ? -3.282 -11.964 -5.469 1.00 90.06 136 ARG A C 1
ATOM 1033 O O . ARG A 1 136 ? -2.876 -10.897 -5.023 1.00 90.06 136 ARG A O 1
ATOM 1040 N N . TRP A 1 137 ? -4.455 -12.489 -5.140 1.00 93.69 137 TRP A N 1
ATOM 1041 C CA . TRP A 1 137 ? -5.389 -11.817 -4.249 1.00 93.69 137 TRP A CA 1
ATOM 1042 C C . TRP A 1 137 ? -5.638 -12.620 -2.970 1.00 93.69 137 TRP A C 1
ATOM 1044 O O . TRP A 1 137 ? -5.535 -13.849 -2.955 1.00 93.69 137 TRP A O 1
ATOM 1054 N N . ARG A 1 138 ? -5.955 -11.919 -1.879 1.00 93.31 138 ARG A N 1
ATOM 1055 C CA . ARG A 1 138 ? -6.387 -12.503 -0.600 1.00 93.31 138 ARG A CA 1
ATOM 1056 C C . ARG A 1 138 ? -7.497 -11.653 0.008 1.00 93.31 138 ARG A C 1
ATOM 1058 O O . ARG A 1 138 ? -7.493 -10.438 -0.167 1.00 93.31 138 ARG A O 1
ATOM 1065 N N . LEU A 1 139 ? -8.405 -12.283 0.751 1.00 93.56 139 LEU A N 1
ATOM 1066 C CA . LEU A 1 139 ? -9.345 -11.589 1.631 1.00 93.56 139 LEU A CA 1
ATOM 1067 C C . LEU A 1 139 ? -8.871 -11.749 3.078 1.00 93.56 139 LEU A C 1
ATOM 1069 O O . LEU A 1 139 ? -8.861 -12.865 3.593 1.00 93.56 139 LEU A O 1
ATOM 1073 N N . LEU A 1 140 ? -8.486 -10.652 3.731 1.00 91.06 140 LEU A N 1
ATOM 1074 C CA . LEU A 1 140 ? -8.065 -10.641 5.134 1.00 91.06 140 LEU A CA 1
ATOM 1075 C C . LEU A 1 140 ? -8.783 -9.518 5.878 1.00 91.06 140 LEU A C 1
ATOM 1077 O O . LEU A 1 140 ? -8.724 -8.369 5.455 1.00 91.06 140 LEU A O 1
ATOM 1081 N N . ARG A 1 141 ? -9.454 -9.846 6.992 1.00 86.88 141 ARG A N 1
ATOM 1082 C CA . ARG A 1 141 ? -10.149 -8.870 7.861 1.00 86.88 141 ARG A CA 1
ATOM 1083 C C . ARG A 1 141 ? -11.072 -7.916 7.080 1.00 86.88 141 ARG A C 1
ATOM 1085 O O . ARG A 1 141 ? -11.082 -6.711 7.310 1.00 86.88 141 ARG A O 1
ATOM 1092 N N . GLY A 1 142 ? -11.799 -8.459 6.103 1.00 86.62 142 GLY A N 1
ATOM 1093 C CA . GLY A 1 142 ? -12.702 -7.687 5.249 1.00 86.62 142 GLY A CA 1
ATOM 1094 C C . GLY A 1 142 ? -12.018 -6.769 4.227 1.00 86.62 142 GLY A C 1
ATOM 1095 O O . GLY A 1 142 ? -12.670 -5.904 3.649 1.00 86.62 142 GLY A O 1
ATOM 1096 N N . LYS A 1 143 ? -10.711 -6.928 3.988 1.00 88.38 143 LYS A N 1
ATOM 1097 C CA . LYS A 1 143 ? -9.950 -6.191 2.970 1.00 88.38 143 LYS A CA 1
ATOM 1098 C C . LYS A 1 143 ? -9.467 -7.142 1.883 1.00 88.38 143 LYS A C 1
ATOM 1100 O O . LYS A 1 143 ? -8.868 -8.179 2.177 1.00 88.38 143 LYS A O 1
ATOM 1105 N N . ILE A 1 144 ? -9.697 -6.768 0.628 1.00 93.06 144 ILE A N 1
ATOM 1106 C CA . ILE A 1 144 ? -9.078 -7.436 -0.520 1.00 93.06 144 ILE A CA 1
ATOM 1107 C C . ILE A 1 144 ? -7.677 -6.866 -0.684 1.00 93.06 144 ILE A C 1
ATOM 11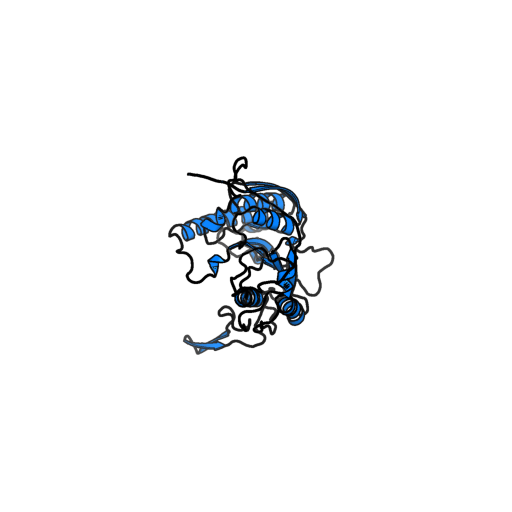09 O O . ILE A 1 144 ? -7.498 -5.649 -0.710 1.00 93.06 144 ILE A O 1
ATOM 1113 N N . ILE A 1 145 ? -6.694 -7.750 -0.795 1.00 92.62 145 ILE A N 1
ATOM 1114 C CA . ILE A 1 145 ? -5.286 -7.392 -0.938 1.00 92.62 145 ILE A CA 1
ATOM 1115 C C . ILE A 1 145 ? -4.784 -8.000 -2.236 1.00 92.62 145 ILE A C 1
ATOM 1117 O O . ILE A 1 145 ? -4.865 -9.219 -2.397 1.00 92.62 145 ILE A O 1
ATOM 1121 N N . LEU A 1 146 ? -4.267 -7.168 -3.139 1.00 92.25 146 LEU A N 1
ATOM 1122 C CA . LEU A 1 146 ? -3.542 -7.608 -4.326 1.00 92.25 146 LEU A CA 1
ATOM 1123 C C . LEU A 1 146 ? -2.041 -7.548 -4.045 1.00 92.25 146 LEU A C 1
ATOM 1125 O O . LEU A 1 146 ? -1.493 -6.482 -3.774 1.00 92.25 146 LEU A O 1
ATOM 1129 N N . SER A 1 147 ? -1.382 -8.699 -4.122 1.00 88.38 147 SER A N 1
ATOM 113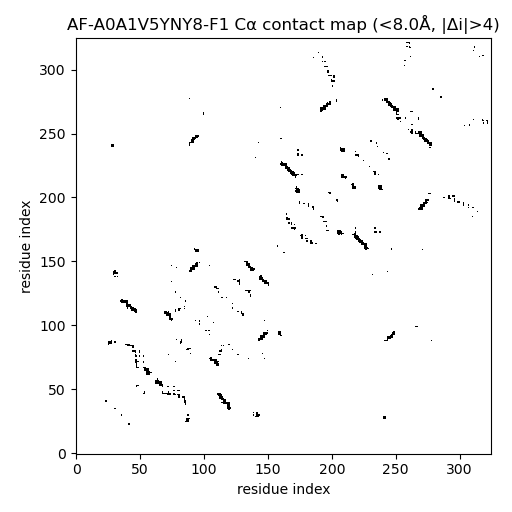0 C CA . SER A 1 147 ? 0.068 -8.818 -4.007 1.00 88.38 147 SER A CA 1
ATOM 1131 C C . SER A 1 147 ? 0.676 -9.026 -5.393 1.00 88.38 147 SER A C 1
ATOM 1133 O O . SER A 1 147 ? 0.386 -10.031 -6.047 1.00 88.38 147 SER A O 1
ATOM 1135 N N . ALA A 1 148 ? 1.535 -8.103 -5.813 1.00 83.12 148 ALA A N 1
ATOM 1136 C CA . ALA A 1 148 ? 2.384 -8.228 -6.988 1.00 83.12 148 ALA A CA 1
ATOM 1137 C C . ALA A 1 148 ? 3.679 -8.960 -6.597 1.00 83.12 148 ALA A C 1
ATOM 1139 O O . ALA A 1 148 ? 4.467 -8.478 -5.777 1.00 83.12 148 ALA A O 1
ATOM 1140 N N . MET A 1 149 ? 3.868 -10.165 -7.130 1.00 75.12 149 MET A N 1
ATOM 1141 C CA . MET A 1 149 ? 4.954 -11.073 -6.768 1.00 75.12 149 MET A CA 1
ATOM 1142 C C . MET A 1 149 ? 5.611 -11.655 -8.012 1.00 75.12 149 MET A C 1
ATOM 1144 O O . MET A 1 149 ? 4.897 -12.005 -8.956 1.00 75.12 149 MET A O 1
ATOM 1148 N N . PRO A 1 150 ? 6.950 -11.798 -8.033 1.00 68.06 150 PRO A N 1
ATOM 1149 C CA . PRO A 1 150 ? 7.616 -12.472 -9.139 1.00 68.06 150 PRO A CA 1
ATOM 1150 C C . PRO A 1 150 ? 7.075 -13.898 -9.277 1.00 68.06 150 PRO A C 1
ATOM 1152 O O . PRO A 1 150 ? 6.678 -14.526 -8.290 1.00 68.06 150 PRO A O 1
ATOM 1155 N N . GLN A 1 151 ? 7.044 -14.396 -10.514 1.00 62.88 151 GLN A N 1
ATOM 1156 C CA . GLN A 1 151 ? 6.572 -15.748 -10.819 1.00 62.88 151 GLN A CA 1
ATOM 1157 C C . GLN A 1 151 ? 7.376 -16.799 -10.036 1.00 62.88 151 GLN A C 1
ATOM 1159 O O . GLN A 1 151 ? 6.803 -17.740 -9.484 1.00 62.88 151 GLN A O 1
ATOM 1164 N N . GLU A 1 152 ? 8.682 -16.564 -9.900 1.00 62.88 152 GLU A N 1
ATOM 1165 C CA . GLU A 1 152 ? 9.597 -17.332 -9.064 1.00 62.88 152 GLU A CA 1
ATOM 1166 C C . GLU A 1 152 ? 9.948 -16.525 -7.808 1.00 62.88 152 GLU A C 1
ATOM 1168 O O . GLU A 1 152 ? 10.722 -15.567 -7.838 1.00 62.88 152 GLU A O 1
ATOM 1173 N N . GLN A 1 153 ? 9.352 -16.891 -6.671 1.00 60.47 153 GLN A N 1
ATOM 1174 C CA . GLN A 1 153 ? 9.749 -16.315 -5.391 1.00 60.47 153 GLN A CA 1
ATOM 1175 C C . GLN A 1 153 ? 11.090 -16.925 -4.981 1.00 60.47 153 GLN A C 1
ATOM 1177 O O . GLN A 1 153 ? 11.179 -18.131 -4.746 1.00 60.47 153 GLN A O 1
ATOM 1182 N N . ARG A 1 154 ? 12.132 -16.096 -4.872 1.00 58.16 154 ARG A N 1
ATOM 1183 C CA . ARG A 1 154 ? 13.425 -16.546 -4.353 1.00 58.16 154 ARG A CA 1
ATOM 1184 C C . ARG A 1 154 ? 13.244 -17.092 -2.937 1.00 58.16 154 ARG A C 1
ATOM 1186 O O . ARG A 1 154 ? 12.668 -16.428 -2.072 1.00 58.16 154 ARG A O 1
ATOM 1193 N N . GLU A 1 155 ? 13.747 -18.301 -2.709 1.00 55.66 155 GLU A N 1
ATOM 1194 C CA . GLU A 1 155 ? 13.697 -18.955 -1.404 1.00 55.66 155 GLU A CA 1
ATOM 1195 C C . GLU A 1 155 ? 14.315 -18.038 -0.331 1.00 55.66 155 GLU A C 1
ATOM 1197 O O . GLU A 1 155 ? 15.408 -17.497 -0.509 1.00 55.66 155 GLU A O 1
ATOM 1202 N N . GLY A 1 156 ? 13.584 -17.810 0.764 1.00 56.28 156 GLY A N 1
ATOM 1203 C CA . GLY A 1 156 ? 14.045 -16.993 1.891 1.00 56.28 156 GLY A CA 1
ATOM 1204 C C . GLY A 1 156 ? 13.770 -15.484 1.815 1.00 56.28 156 GLY A C 1
ATOM 1205 O O . GLY A 1 156 ? 14.073 -14.799 2.788 1.00 56.28 156 GLY A O 1
ATOM 1206 N N . VAL A 1 157 ? 13.166 -14.952 0.741 1.00 61.50 157 VAL A N 1
ATOM 1207 C CA . VAL A 1 157 ? 12.728 -13.541 0.689 1.00 61.50 157 VAL A CA 1
ATOM 1208 C C . VAL A 1 157 ? 11.212 -13.460 0.935 1.00 61.50 157 VAL A C 1
ATOM 1210 O O . VAL A 1 157 ? 10.424 -13.705 0.013 1.00 61.50 157 VAL A O 1
ATOM 1213 N N . PRO A 1 158 ? 10.761 -13.164 2.172 1.00 64.25 158 PRO A N 1
ATOM 1214 C CA . PRO A 1 158 ? 9.342 -12.980 2.446 1.00 64.25 158 PRO A CA 1
ATOM 1215 C C . PRO A 1 158 ? 8.833 -11.723 1.737 1.00 64.25 158 PRO A C 1
ATOM 1217 O O . PRO A 1 158 ? 9.583 -10.759 1.549 1.00 64.25 158 PRO A O 1
ATOM 1220 N N . LEU A 1 159 ? 7.543 -11.706 1.395 1.00 76.00 159 LEU A N 1
ATOM 1221 C CA . LEU A 1 159 ? 6.896 -10.456 1.006 1.00 76.00 159 LEU A CA 1
ATOM 1222 C C . LEU A 1 159 ? 7.074 -9.446 2.126 1.00 76.00 159 LEU A C 1
ATOM 1224 O O . LEU A 1 159 ? 7.086 -9.812 3.303 1.00 76.00 159 LEU A O 1
ATOM 1228 N N . ILE A 1 160 ? 7.149 -8.168 1.773 1.00 81.12 160 ILE A N 1
ATOM 1229 C CA . ILE A 1 160 ? 7.234 -7.114 2.779 1.00 81.12 160 ILE A CA 1
ATOM 1230 C C . ILE A 1 160 ? 6.106 -7.238 3.818 1.00 81.12 160 ILE A C 1
ATOM 1232 O O . ILE A 1 160 ? 6.370 -7.192 5.018 1.00 81.12 160 ILE A O 1
ATOM 1236 N N . GLY A 1 161 ? 4.877 -7.507 3.367 1.00 88.38 161 GLY A N 1
ATOM 1237 C CA . GLY A 1 161 ? 3.726 -7.711 4.243 1.00 88.38 161 GLY A CA 1
ATOM 1238 C C . GLY A 1 161 ? 3.872 -8.908 5.190 1.00 88.38 161 GLY A C 1
ATOM 1239 O O . GLY A 1 161 ? 3.257 -8.909 6.249 1.00 88.38 161 GLY A O 1
ATOM 1240 N N . ASP A 1 162 ? 4.710 -9.896 4.863 1.00 89.00 162 ASP A N 1
ATOM 1241 C CA . ASP A 1 162 ? 4.937 -11.099 5.678 1.00 89.00 162 ASP A CA 1
ATOM 1242 C C . ASP A 1 162 ? 6.059 -10.929 6.717 1.00 89.00 162 ASP A C 1
ATOM 1244 O O . ASP A 1 162 ? 6.219 -11.786 7.590 1.00 89.00 162 ASP A O 1
ATOM 1248 N N . ARG A 1 163 ? 6.849 -9.845 6.655 1.00 89.56 163 ARG A N 1
ATOM 1249 C CA . ARG A 1 163 ? 7.931 -9.601 7.623 1.00 89.56 163 ARG A CA 1
ATOM 1250 C C . ARG A 1 163 ? 7.360 -9.461 9.028 1.00 89.56 163 ARG A C 1
ATOM 1252 O O . ARG A 1 163 ? 6.421 -8.698 9.237 1.00 89.56 163 ARG A O 1
ATOM 1259 N N . ARG A 1 164 ? 7.923 -10.193 9.992 1.00 94.38 164 ARG A N 1
ATOM 1260 C CA . ARG A 1 164 ? 7.446 -10.156 11.378 1.00 94.38 164 ARG A CA 1
ATOM 1261 C C . ARG A 1 164 ? 8.032 -8.969 12.123 1.00 94.38 164 ARG A C 1
ATOM 1263 O O . ARG A 1 164 ? 9.244 -8.829 12.157 1.00 94.38 164 ARG A O 1
ATOM 1270 N N . VAL A 1 165 ? 7.198 -8.158 12.755 1.00 95.62 165 VAL A N 1
ATOM 1271 C CA . VAL A 1 165 ? 7.626 -6.985 13.525 1.00 95.62 165 VAL A CA 1
ATOM 1272 C C . VAL A 1 165 ? 7.017 -7.072 14.915 1.00 95.62 165 VAL A C 1
ATOM 1274 O O . VAL A 1 165 ? 5.834 -7.392 15.053 1.00 95.62 165 VAL A O 1
ATOM 1277 N N . ALA A 1 166 ? 7.819 -6.802 15.940 1.00 97.69 166 ALA A N 1
ATOM 1278 C CA . ALA A 1 166 ? 7.318 -6.591 17.291 1.00 97.69 166 ALA A CA 1
ATOM 1279 C C . ALA A 1 166 ? 7.000 -5.107 17.484 1.00 97.69 166 ALA A C 1
ATOM 1281 O O . ALA A 1 166 ? 7.863 -4.260 17.247 1.00 97.69 166 ALA A O 1
ATOM 1282 N N . VAL A 1 167 ? 5.773 -4.806 17.912 1.00 97.62 167 VAL A N 1
ATOM 1283 C CA . VAL A 1 167 ? 5.296 -3.434 18.063 1.00 97.62 167 VAL A CA 1
ATOM 1284 C C . VAL A 1 167 ? 4.690 -3.134 19.426 1.00 97.62 167 VAL A C 1
ATOM 1286 O O . VAL A 1 167 ? 4.088 -4.000 20.063 1.00 97.62 167 VAL A O 1
ATOM 1289 N N . ASP A 1 168 ? 4.857 -1.885 19.850 1.00 97.75 168 ASP A N 1
ATOM 1290 C CA . ASP A 1 168 ? 4.186 -1.259 20.994 1.00 97.75 168 ASP A CA 1
ATOM 1291 C C . ASP A 1 168 ? 3.825 0.174 20.582 1.00 97.75 168 ASP A C 1
ATOM 1293 O O . ASP A 1 168 ? 4.656 1.081 20.633 1.00 97.75 168 ASP A O 1
ATOM 1297 N N . ILE A 1 169 ? 2.629 0.335 20.018 1.00 97.50 169 ILE A N 1
ATOM 1298 C CA . ILE A 1 169 ? 2.138 1.568 19.405 1.00 97.50 169 ILE A CA 1
ATOM 1299 C C . ILE A 1 169 ? 1.086 2.185 20.313 1.00 97.50 169 ILE A C 1
ATOM 1301 O O . ILE A 1 169 ? 0.134 1.517 20.724 1.00 97.50 169 ILE A O 1
ATOM 1305 N N . LYS A 1 170 ? 1.239 3.485 20.562 1.00 96.44 170 LYS A N 1
ATOM 1306 C CA . LYS A 1 170 ? 0.239 4.334 21.204 1.00 96.44 170 LYS A CA 1
ATOM 1307 C C . LYS A 1 170 ? 0.258 5.701 20.536 1.00 96.44 170 LYS A C 1
ATOM 1309 O O . LYS A 1 170 ? 1.178 6.481 20.772 1.00 96.44 170 LYS A O 1
ATOM 1314 N N . ALA A 1 171 ? -0.731 5.967 19.694 1.00 95.50 171 ALA A N 1
ATOM 1315 C CA . ALA A 1 171 ? -0.741 7.129 18.813 1.00 95.50 171 ALA A CA 1
ATOM 1316 C C . ALA A 1 171 ? -2.099 7.838 18.805 1.00 95.50 171 ALA A C 1
ATOM 1318 O O . ALA A 1 171 ? -3.149 7.203 18.903 1.00 95.50 171 ALA A O 1
ATOM 1319 N N . GLU A 1 172 ? -2.087 9.159 18.648 1.00 92.19 172 GLU A N 1
ATOM 1320 C CA . GLU A 1 172 ? -3.306 9.967 18.521 1.00 92.19 172 GLU A CA 1
ATOM 1321 C C . GLU A 1 172 ? -3.890 9.909 17.104 1.00 92.19 172 GLU A C 1
ATOM 1323 O O . GLU A 1 172 ? -5.072 10.189 16.906 1.00 92.19 172 GLU A O 1
ATOM 1328 N N . SER A 1 173 ? -3.072 9.532 16.119 1.00 91.44 173 SER A N 1
ATOM 1329 C CA . SER A 1 173 ? -3.449 9.475 14.707 1.00 91.44 173 SER A CA 1
ATOM 1330 C C . SER A 1 173 ? -2.846 8.280 13.977 1.00 91.44 173 SER A C 1
ATOM 1332 O O . SER A 1 173 ? -1.821 7.730 14.383 1.00 91.44 173 SER A O 1
ATOM 1334 N N . LEU A 1 174 ? -3.461 7.899 12.858 1.00 91.88 174 LEU A N 1
ATOM 1335 C CA . LEU A 1 174 ? -3.003 6.801 12.014 1.00 91.88 174 LEU A CA 1
ATOM 1336 C C . LEU A 1 174 ? -1.631 7.092 11.398 1.00 91.88 174 LEU A C 1
ATOM 1338 O O . LEU A 1 174 ? -0.788 6.198 11.334 1.00 91.88 174 LEU A O 1
ATOM 1342 N N . TYR A 1 175 ? -1.367 8.342 11.005 1.00 92.75 175 TYR A N 1
A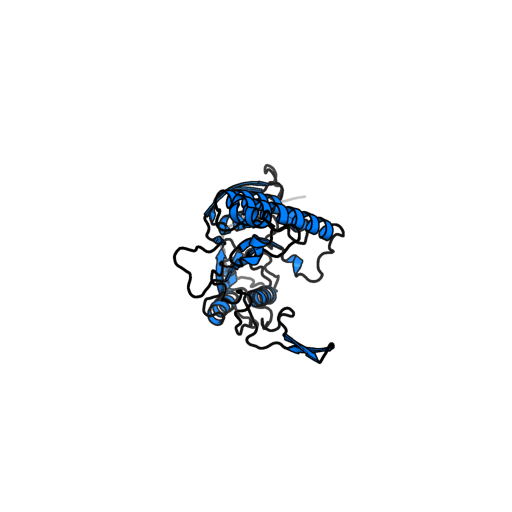TOM 1343 C CA . TYR A 1 175 ? -0.040 8.720 10.524 1.00 92.75 175 TYR A CA 1
ATOM 1344 C C . TYR A 1 175 ? 1.027 8.550 11.608 1.00 92.75 175 TYR A C 1
ATOM 1346 O O . TYR A 1 175 ? 2.079 7.971 11.350 1.00 92.75 175 TYR A O 1
ATOM 1354 N N . GLU A 1 176 ? 0.748 8.993 12.835 1.00 95.19 176 GLU A N 1
ATOM 1355 C CA . GLU A 1 176 ? 1.661 8.805 13.961 1.00 95.19 176 GLU A CA 1
ATOM 1356 C C . GLU A 1 176 ? 1.860 7.318 14.294 1.00 95.19 176 GLU A C 1
ATOM 1358 O O . GLU A 1 176 ? 2.993 6.892 14.512 1.00 95.19 176 GLU A O 1
ATOM 1363 N N . ALA A 1 177 ? 0.799 6.506 14.256 1.00 96.31 177 ALA A N 1
ATOM 1364 C CA . ALA A 1 177 ? 0.898 5.058 14.437 1.00 96.31 177 ALA A CA 1
ATOM 1365 C C . ALA A 1 177 ? 1.845 4.425 13.405 1.00 96.31 177 ALA A C 1
ATOM 1367 O O . ALA A 1 177 ? 2.690 3.599 13.754 1.00 96.31 177 ALA A O 1
ATOM 1368 N N . PHE A 1 178 ? 1.763 4.853 12.141 1.00 96.50 178 PHE A N 1
ATOM 1369 C CA . PHE A 1 178 ? 2.673 4.386 11.098 1.00 96.50 178 PHE A CA 1
ATOM 1370 C C . PHE A 1 178 ? 4.098 4.927 11.232 1.00 96.50 178 PHE A C 1
ATOM 1372 O O . PHE A 1 178 ? 5.027 4.205 10.886 1.00 96.50 178 PHE A O 1
ATOM 1379 N N . LEU A 1 179 ? 4.310 6.122 11.791 1.00 96.94 179 LEU A N 1
ATOM 1380 C CA . LEU A 1 179 ? 5.656 6.591 12.147 1.00 96.94 179 LEU A CA 1
ATOM 1381 C C . LEU A 1 179 ? 6.269 5.763 13.290 1.00 96.94 179 LEU A C 1
ATOM 1383 O O . LEU A 1 179 ? 7.462 5.461 13.258 1.00 96.94 179 LEU A O 1
ATOM 1387 N N . GLN A 1 180 ? 5.471 5.351 14.280 1.00 97.88 180 GLN A N 1
ATOM 1388 C CA . GLN A 1 180 ? 5.937 4.452 15.343 1.00 97.88 180 GLN A CA 1
ATOM 1389 C C . GLN A 1 180 ? 6.264 3.055 14.790 1.00 97.88 180 GLN A C 1
ATOM 1391 O O . GLN A 1 180 ? 7.308 2.492 15.127 1.00 97.88 180 GLN A O 1
ATOM 1396 N N . LEU A 1 181 ? 5.431 2.533 13.882 1.00 98.00 181 LEU A N 1
ATOM 1397 C CA . LEU A 1 181 ? 5.696 1.294 13.145 1.00 98.00 181 LEU A CA 1
ATOM 1398 C C . LEU A 1 181 ? 6.978 1.387 12.303 1.00 98.00 181 LEU A C 1
ATOM 1400 O O . LEU A 1 181 ? 7.790 0.466 12.335 1.00 98.00 181 LEU A O 1
ATOM 1404 N N . GLU A 1 182 ? 7.178 2.499 11.586 1.00 97.38 182 GLU A N 1
ATOM 1405 C CA . GLU A 1 182 ? 8.393 2.797 10.815 1.00 97.38 182 GLU A CA 1
ATOM 1406 C C . GLU A 1 182 ? 9.638 2.674 11.703 1.00 97.38 182 GLU A C 1
ATOM 1408 O O . GLU A 1 182 ? 10.567 1.934 11.380 1.00 97.38 182 GLU A O 1
ATOM 1413 N N . ALA A 1 183 ? 9.636 3.348 12.856 1.00 97.06 183 ALA A N 1
ATOM 1414 C CA . ALA A 1 183 ? 10.760 3.348 13.787 1.00 97.06 183 ALA A CA 1
ATOM 1415 C C . ALA A 1 183 ? 11.060 1.950 14.360 1.00 97.06 183 ALA A C 1
ATOM 1417 O O . ALA A 1 183 ? 12.224 1.547 14.445 1.00 97.06 183 ALA A O 1
ATOM 1418 N N . GLN A 1 184 ? 10.023 1.196 14.733 1.00 97.25 184 GLN A N 1
ATOM 1419 C CA . GLN A 1 184 ? 10.170 -0.151 15.295 1.00 97.25 184 GLN A CA 1
ATOM 1420 C C . GLN A 1 184 ? 10.661 -1.150 14.240 1.00 97.25 184 GLN A C 1
ATOM 1422 O O . GLN A 1 184 ? 11.615 -1.887 14.492 1.00 97.25 184 GLN A O 1
ATOM 1427 N N . TYR A 1 185 ? 10.100 -1.104 13.027 1.00 96.25 185 TYR A N 1
ATOM 1428 C CA . TYR A 1 185 ? 10.572 -1.902 11.897 1.00 96.25 185 TYR A CA 1
ATOM 1429 C C . TYR A 1 185 ? 12.050 -1.607 11.589 1.00 96.25 185 TYR A C 1
ATOM 1431 O O . TYR A 1 185 ? 12.859 -2.530 11.509 1.00 96.25 185 TYR A O 1
ATOM 1439 N N . ASN A 1 186 ? 12.420 -0.328 11.473 1.00 95.88 186 ASN A N 1
ATOM 1440 C CA . ASN A 1 186 ? 13.777 0.095 11.105 1.00 95.88 186 ASN A CA 1
ATOM 1441 C C . ASN A 1 186 ? 14.819 -0.174 12.200 1.00 95.88 186 ASN A C 1
ATOM 1443 O O . ASN A 1 186 ? 16.012 -0.206 11.916 1.00 95.88 186 ASN A O 1
ATOM 1447 N N . THR A 1 187 ? 14.389 -0.388 13.444 1.00 94.81 187 THR A N 1
ATOM 1448 C CA . THR A 1 187 ? 15.275 -0.866 14.516 1.00 94.81 187 THR A CA 1
ATOM 1449 C C . THR A 1 187 ? 15.558 -2.364 14.373 1.00 94.81 187 THR A C 1
ATOM 1451 O O . THR A 1 187 ? 16.658 -2.821 14.678 1.00 94.81 187 THR A O 1
ATOM 1454 N N . GLN A 1 188 ? 14.571 -3.138 13.912 1.00 94.69 188 GLN A N 1
ATOM 1455 C CA . GLN A 1 188 ? 14.672 -4.590 13.766 1.00 94.69 188 GLN A CA 1
ATOM 1456 C C . GLN A 1 188 ? 15.368 -5.016 12.461 1.00 94.69 188 GLN A C 1
ATOM 1458 O O . GLN A 1 188 ? 16.032 -6.054 12.435 1.00 94.69 188 GLN A O 1
ATOM 1463 N N . TYR A 1 189 ? 15.225 -4.235 11.388 1.00 90.94 189 TYR A N 1
ATOM 1464 C CA . TYR A 1 189 ? 15.704 -4.565 10.044 1.00 90.94 189 TYR A CA 1
ATOM 1465 C C . TYR A 1 189 ? 16.684 -3.517 9.507 1.00 90.94 189 TYR A C 1
ATOM 1467 O O . TYR A 1 189 ? 16.379 -2.326 9.482 1.00 90.94 189 TYR A O 1
ATOM 1475 N N . GLN A 1 190 ? 17.843 -3.979 9.030 1.00 88.38 190 GLN A N 1
ATOM 1476 C CA . GLN A 1 190 ? 18.935 -3.147 8.489 1.00 88.38 190 GLN A CA 1
ATOM 1477 C C . GLN A 1 190 ? 19.122 -3.306 6.971 1.00 88.38 190 GLN A C 1
ATOM 1479 O O . GLN A 1 190 ? 20.018 -2.707 6.390 1.00 88.38 190 GLN A O 1
ATOM 1484 N N . ASP A 1 191 ? 18.316 -4.156 6.331 1.00 83.06 191 ASP A N 1
ATOM 1485 C CA . ASP A 1 191 ? 18.438 -4.487 4.912 1.00 83.06 191 ASP A CA 1
ATOM 1486 C C . ASP A 1 191 ? 17.652 -3.529 4.006 1.00 83.06 191 ASP A C 1
ATOM 1488 O O . ASP A 1 191 ? 18.169 -3.078 2.988 1.00 83.06 191 ASP A O 1
ATOM 1492 N N . PHE A 1 192 ? 16.422 -3.180 4.386 1.00 83.38 192 PHE A N 1
ATOM 1493 C CA . PHE A 1 192 ? 15.610 -2.176 3.698 1.00 83.38 192 PHE A CA 1
ATOM 1494 C C . PHE A 1 192 ? 14.879 -1.322 4.719 1.00 83.38 192 PHE A C 1
ATOM 1496 O O . PHE A 1 192 ? 14.242 -1.867 5.617 1.00 83.38 192 PHE A O 1
ATOM 1503 N N . ALA A 1 193 ? 14.887 -0.003 4.530 1.00 90.00 193 ALA A N 1
ATOM 1504 C CA . ALA A 1 193 ? 14.067 0.893 5.335 1.00 90.00 193 ALA A CA 1
ATOM 1505 C C . ALA A 1 193 ? 12.579 0.663 5.044 1.00 90.00 193 ALA A C 1
ATOM 1507 O O . ALA A 1 193 ? 12.191 0.570 3.880 1.00 90.00 193 ALA A O 1
ATOM 1508 N N . LEU A 1 194 ? 11.736 0.669 6.071 1.00 93.38 194 LEU A N 1
ATOM 1509 C CA . LEU A 1 194 ? 10.339 1.063 5.938 1.00 93.38 194 LEU A CA 1
ATOM 1510 C C . LEU A 1 194 ? 10.258 2.586 6.040 1.00 93.38 194 LEU A C 1
ATOM 1512 O O . LEU A 1 194 ? 10.939 3.202 6.857 1.00 93.38 194 LEU A O 1
ATOM 1516 N N . VAL A 1 195 ? 9.429 3.192 5.202 1.00 92.50 195 VAL A N 1
ATOM 1517 C CA . VAL A 1 195 ? 9.151 4.625 5.186 1.00 92.50 195 VAL A CA 1
ATOM 1518 C C . VAL A 1 195 ? 7.640 4.791 5.165 1.00 92.50 195 VAL A C 1
ATOM 1520 O O . VAL A 1 195 ? 6.988 4.346 4.223 1.00 92.50 195 VAL A O 1
ATOM 1523 N N . ALA A 1 196 ? 7.074 5.423 6.188 1.00 93.06 196 ALA A N 1
ATOM 1524 C CA . ALA A 1 196 ? 5.671 5.806 6.227 1.00 93.06 196 ALA A CA 1
ATOM 1525 C C . ALA A 1 196 ? 5.475 7.128 5.475 1.00 93.06 196 ALA A C 1
ATOM 1527 O O . ALA A 1 196 ? 6.204 8.107 5.684 1.00 93.06 196 ALA A O 1
ATOM 1528 N N . LEU A 1 197 ? 4.486 7.159 4.584 1.00 87.44 197 LEU A N 1
ATOM 1529 C CA . LEU A 1 197 ? 4.169 8.323 3.769 1.00 87.44 197 LEU A CA 1
ATOM 1530 C C . LEU A 1 197 ? 2.915 9.000 4.297 1.00 87.44 197 LEU A C 1
ATOM 1532 O O . LEU A 1 197 ? 1.922 8.358 4.641 1.00 87.44 197 LEU A O 1
ATOM 1536 N N . ALA A 1 198 ? 2.992 10.324 4.372 1.00 84.25 198 ALA A N 1
ATOM 1537 C CA . ALA A 1 198 ? 1.836 11.139 4.673 1.00 84.25 198 ALA A CA 1
ATOM 1538 C C . ALA A 1 198 ? 0.827 11.021 3.520 1.00 84.25 198 ALA A C 1
ATOM 1540 O O . ALA A 1 198 ? 1.232 11.131 2.357 1.00 84.25 198 ALA A O 1
ATOM 1541 N N . PRO A 1 199 ? -0.464 10.796 3.814 1.00 81.00 199 PRO A N 1
ATOM 1542 C CA . PRO A 1 199 ? -1.495 10.853 2.789 1.00 81.00 199 PRO A CA 1
ATOM 1543 C C . PRO A 1 199 ? -1.608 12.284 2.251 1.00 81.00 199 PRO A C 1
ATOM 1545 O O . PRO A 1 199 ? -1.238 13.235 2.932 1.00 81.00 199 PRO A O 1
ATOM 1548 N N . TYR A 1 200 ? -2.135 12.445 1.037 1.00 73.06 200 TYR A N 1
ATOM 1549 C CA . TYR A 1 200 ? -2.348 13.777 0.455 1.00 73.06 200 TYR A CA 1
ATOM 1550 C C . TYR A 1 200 ? -3.380 14.605 1.233 1.00 73.06 200 TYR A C 1
ATOM 1552 O O . TYR A 1 200 ? -3.228 15.811 1.380 1.00 73.06 200 TYR A O 1
ATOM 1560 N N . GLU A 1 201 ? -4.417 13.947 1.749 1.00 76.00 201 GLU A N 1
ATOM 1561 C CA . GLU A 1 201 ? -5.467 14.584 2.538 1.00 76.00 201 GLU A CA 1
ATOM 1562 C C . GLU A 1 201 ? -5.077 14.573 4.020 1.00 76.00 201 GLU A C 1
ATOM 1564 O O . GLU A 1 201 ? -4.966 13.504 4.636 1.00 76.00 201 GLU A O 1
ATOM 1569 N N . GLN A 1 202 ? -4.937 15.748 4.636 1.00 80.00 202 GLN A N 1
ATOM 1570 C CA . GLN A 1 202 ? -4.604 15.843 6.056 1.00 80.00 202 GLN A CA 1
ATOM 1571 C C . GLN A 1 202 ? -5.673 15.166 6.930 1.00 80.00 202 GLN A C 1
ATOM 1573 O O . GLN A 1 202 ? -5.353 14.512 7.922 1.00 80.00 202 GLN A O 1
ATOM 1578 N N . SER A 1 203 ? -6.946 15.234 6.531 1.00 79.88 203 SER A N 1
ATOM 1579 C CA . SER A 1 203 ? -8.048 14.570 7.243 1.00 79.88 203 SER A CA 1
ATOM 1580 C C . SER A 1 203 ? -7.894 13.042 7.322 1.00 79.88 203 SER A C 1
ATOM 1582 O O . SER A 1 203 ? -8.371 12.416 8.269 1.00 79.88 203 SER A O 1
ATOM 1584 N N . VAL A 1 204 ? -7.201 12.436 6.354 1.00 81.75 204 VAL A N 1
ATOM 1585 C CA . VAL A 1 204 ? -6.869 11.007 6.350 1.00 81.75 204 VAL A CA 1
ATOM 1586 C C . VAL A 1 204 ? -5.694 10.734 7.287 1.00 81.75 204 VAL A C 1
ATOM 1588 O O . VAL A 1 204 ? -5.684 9.716 7.975 1.00 81.75 204 VAL A O 1
ATOM 1591 N N . ALA A 1 205 ? -4.743 11.667 7.386 1.00 84.00 205 ALA A N 1
ATOM 1592 C CA . ALA A 1 205 ? -3.595 11.537 8.279 1.00 84.00 205 ALA A CA 1
ATOM 1593 C C . ALA A 1 205 ? -3.989 11.420 9.754 1.00 84.00 205 ALA A C 1
ATOM 1595 O O . ALA A 1 205 ? -3.402 10.641 10.508 1.00 84.00 205 ALA A O 1
ATOM 1596 N N . PHE A 1 206 ? -5.007 12.189 10.141 1.00 86.19 206 PHE A N 1
ATOM 1597 C CA . PHE A 1 206 ? -5.495 12.306 11.514 1.00 86.19 206 PHE A CA 1
ATOM 1598 C C . PHE A 1 206 ? -6.670 11.380 11.841 1.00 86.19 206 PHE A C 1
ATOM 1600 O O . PHE A 1 206 ? -7.378 11.604 12.824 1.00 86.19 206 PHE A O 1
ATOM 1607 N N . LEU A 1 207 ? -6.874 10.318 11.053 1.00 86.50 207 LEU A N 1
ATOM 1608 C CA . LEU A 1 207 ? -7.798 9.259 11.451 1.00 86.50 207 LEU A CA 1
ATOM 1609 C C . LEU A 1 207 ? -7.363 8.684 12.797 1.00 86.50 207 LEU A C 1
ATOM 1611 O O . LEU A 1 207 ? -6.194 8.373 13.004 1.00 86.50 207 LEU A O 1
ATOM 1615 N N . SER A 1 208 ? -8.317 8.567 13.710 1.00 86.75 208 SER A N 1
ATOM 1616 C CA . SER A 1 208 ? -8.098 8.140 15.088 1.00 86.75 208 SER A CA 1
ATOM 1617 C C . SER A 1 208 ? -9.069 7.023 15.453 1.00 86.75 208 SER A C 1
ATOM 1619 O O . SER A 1 208 ? -9.956 6.664 14.667 1.00 86.75 208 SER A O 1
ATOM 1621 N N . SER A 1 209 ? -8.867 6.444 16.635 1.00 83.50 209 SER A N 1
ATOM 1622 C CA . SER A 1 209 ? -9.796 5.464 17.185 1.00 83.50 209 SER A CA 1
ATOM 1623 C C . SER A 1 209 ? -11.085 6.165 17.636 1.00 83.50 209 SER A C 1
ATOM 1625 O O . SER A 1 209 ? -10.995 7.228 18.265 1.00 83.50 209 SER A O 1
ATOM 1627 N N . PRO A 1 210 ? -12.278 5.603 17.349 1.00 79.50 210 PRO A N 1
ATOM 1628 C CA . PRO A 1 210 ? -13.542 6.181 17.777 1.00 79.50 210 PRO A CA 1
ATOM 1629 C C . PRO A 1 210 ? -13.533 6.505 19.273 1.00 79.50 210 PRO A C 1
ATOM 1631 O O . PRO A 1 210 ? -13.199 5.669 20.123 1.00 79.50 210 PRO A O 1
ATOM 1634 N N . ARG A 1 211 ? -13.934 7.732 19.619 1.00 75.69 211 ARG A N 1
ATOM 1635 C CA . ARG A 1 211 ? -14.044 8.164 21.018 1.00 75.69 211 ARG A CA 1
ATOM 1636 C C . ARG A 1 211 ? -15.313 7.592 21.643 1.00 75.69 211 ARG A C 1
ATOM 1638 O O . ARG A 1 211 ? -16.339 8.259 21.728 1.00 75.69 211 ARG A O 1
ATOM 1645 N N . GLU A 1 212 ? -15.238 6.352 22.104 1.00 75.31 212 GLU A N 1
ATOM 1646 C CA . GLU A 1 212 ? -16.291 5.747 22.920 1.00 75.31 212 GLU A CA 1
ATOM 1647 C C . GLU A 1 212 ? -16.118 6.087 24.407 1.00 75.31 212 GLU A C 1
ATOM 1649 O O . GLU A 1 212 ? -15.009 6.315 24.898 1.00 75.31 212 GLU A O 1
ATOM 1654 N N . VAL A 1 213 ? -17.227 6.089 25.153 1.00 61.81 213 VAL A N 1
ATOM 1655 C CA . VAL A 1 213 ? -17.214 6.318 26.605 1.00 61.81 213 VAL A C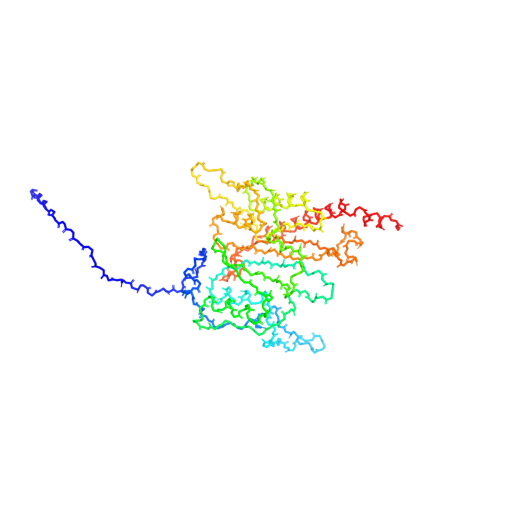A 1
ATOM 1656 C C . VAL A 1 213 ? -16.322 5.270 27.280 1.00 61.81 213 VAL A C 1
ATOM 1658 O O . VAL A 1 213 ? -16.645 4.086 27.294 1.00 61.81 213 VAL A O 1
ATOM 1661 N N . GLY A 1 214 ? -15.203 5.718 27.857 1.00 60.78 214 GLY A N 1
ATOM 1662 C CA . GLY A 1 214 ? -14.245 4.860 28.562 1.00 60.78 214 GLY A CA 1
ATOM 1663 C C . GLY A 1 214 ? -13.062 4.353 27.727 1.00 60.78 214 GLY A C 1
ATOM 1664 O O . GLY A 1 214 ? -12.239 3.622 28.273 1.00 60.78 214 GLY A O 1
ATOM 1665 N N . LYS A 1 215 ? -12.932 4.745 26.451 1.00 70.50 215 LYS A N 1
ATOM 1666 C CA . LYS A 1 215 ? -11.736 4.483 25.627 1.00 70.50 215 LYS A CA 1
ATOM 1667 C C . LYS A 1 215 ? -10.851 5.729 25.511 1.00 70.50 215 LYS A C 1
ATOM 1669 O O . LYS A 1 215 ? -11.334 6.853 25.623 1.00 70.50 215 LYS A O 1
ATOM 1674 N N . SER A 1 216 ? -9.549 5.529 25.286 1.00 74.56 216 SER A N 1
ATOM 1675 C CA . SER A 1 216 ? -8.550 6.608 25.183 1.00 74.56 216 SER A CA 1
ATOM 1676 C C . SER A 1 216 ? -8.707 7.474 23.926 1.00 74.56 216 SER A C 1
ATOM 1678 O O . SER A 1 216 ? -8.175 8.581 23.887 1.00 74.56 216 SER A O 1
ATOM 1680 N N . GLY A 1 217 ? -9.428 6.991 22.903 1.00 81.69 217 GLY A N 1
ATOM 1681 C CA . GLY A 1 217 ? -9.478 7.613 21.572 1.00 81.69 217 GLY A CA 1
ATOM 1682 C C . GLY A 1 217 ? -8.151 7.516 20.808 1.00 81.69 217 GLY A C 1
ATOM 1683 O O . GLY A 1 217 ? -8.017 8.103 19.739 1.00 81.69 217 GLY A O 1
ATOM 1684 N N . MET A 1 218 ? -7.173 6.792 21.359 1.00 90.25 218 MET A N 1
ATOM 1685 C CA . MET A 1 218 ? -5.871 6.537 20.751 1.00 90.25 218 MET A CA 1
ATOM 1686 C C . MET A 1 218 ? -5.894 5.207 19.998 1.00 90.25 218 MET A C 1
ATOM 1688 O O . MET A 1 218 ? -6.656 4.297 20.332 1.00 90.25 218 MET A O 1
ATOM 1692 N N . LEU A 1 219 ? -5.037 5.102 18.988 1.00 91.94 219 LEU A N 1
ATOM 1693 C CA . LEU A 1 219 ? -4.688 3.841 18.348 1.00 91.94 219 LEU A CA 1
ATOM 1694 C C . LEU A 1 219 ? -3.661 3.141 19.232 1.00 91.94 219 LEU A C 1
ATOM 1696 O O . LEU A 1 219 ? -2.580 3.682 19.481 1.00 91.94 219 LEU A O 1
ATOM 1700 N N . GLU A 1 220 ? -4.015 1.960 19.727 1.00 94.25 220 GLU A N 1
ATOM 1701 C CA . GLU A 1 220 ? -3.195 1.195 20.662 1.00 94.25 220 GLU A CA 1
ATOM 1702 C C . GLU A 1 220 ? -3.007 -0.224 20.125 1.00 94.25 220 GLU A C 1
ATOM 1704 O O . GLU A 1 220 ? -3.972 -0.944 19.856 1.00 94.25 220 GLU A O 1
ATOM 1709 N N . LEU A 1 221 ? -1.751 -0.633 19.947 1.00 95.44 221 LEU A N 1
ATOM 1710 C CA . LEU A 1 221 ? -1.423 -1.963 19.453 1.00 95.44 221 LEU A CA 1
ATOM 1711 C C . LEU A 1 221 ? -0.101 -2.449 20.034 1.00 95.44 221 LEU A C 1
ATOM 1713 O O . LEU A 1 221 ? 0.949 -1.875 19.771 1.00 95.44 221 LEU A O 1
ATOM 1717 N N . ARG A 1 222 ? -0.151 -3.564 20.765 1.00 97.19 222 ARG A N 1
ATOM 1718 C CA . ARG A 1 222 ? 1.038 -4.258 21.257 1.00 97.19 222 ARG A CA 1
ATOM 1719 C C . ARG A 1 222 ? 1.000 -5.725 20.860 1.00 97.19 222 ARG A C 1
ATOM 1721 O O . ARG A 1 222 ? 0.212 -6.493 21.411 1.00 97.19 222 ARG A O 1
ATOM 1728 N N . CYS A 1 223 ? 1.832 -6.120 19.904 1.00 96.06 223 CYS A N 1
ATOM 1729 C CA . CYS A 1 223 ? 1.867 -7.488 19.390 1.00 96.06 223 CYS A CA 1
ATOM 1730 C C . CYS A 1 223 ? 3.180 -7.799 18.659 1.00 96.06 223 CYS A C 1
ATOM 1732 O O . CYS A 1 223 ? 3.987 -6.915 18.398 1.00 96.06 223 CYS A O 1
ATOM 1734 N N . GLU A 1 224 ? 3.380 -9.068 18.305 1.00 97.12 224 GLU A N 1
ATOM 1735 C CA . GLU A 1 224 ? 4.365 -9.476 17.303 1.00 97.12 224 GLU A CA 1
ATOM 1736 C C . GLU A 1 224 ? 3.638 -10.228 16.187 1.00 97.12 224 GLU A C 1
ATOM 1738 O O . GLU A 1 224 ? 3.100 -11.320 16.397 1.00 97.12 224 GLU A O 1
ATOM 1743 N N . GLY A 1 225 ? 3.627 -9.664 14.987 1.00 95.12 225 GLY A N 1
ATOM 1744 C CA . GLY A 1 225 ? 2.844 -10.177 13.865 1.00 95.12 225 GLY A CA 1
ATOM 1745 C C . GLY A 1 225 ? 3.491 -9.857 12.531 1.00 95.12 225 GLY A C 1
ATOM 1746 O O . GLY A 1 225 ? 4.563 -9.260 12.491 1.00 95.12 225 GLY A O 1
ATOM 1747 N N . SER A 1 226 ? 2.855 -10.277 11.439 1.00 94.62 226 SER A N 1
ATOM 1748 C CA . SER A 1 226 ? 3.272 -9.821 10.114 1.00 94.62 226 SER A CA 1
ATOM 1749 C C . SER A 1 226 ? 3.019 -8.313 9.982 1.00 94.62 226 SER A C 1
ATOM 1751 O O . SER A 1 226 ? 2.059 -7.792 10.558 1.00 94.62 226 SER A O 1
ATOM 1753 N N . LEU A 1 227 ? 3.862 -7.604 9.227 1.00 94.62 227 LEU A N 1
ATOM 1754 C CA . LEU A 1 227 ? 3.686 -6.177 8.947 1.00 94.62 227 LEU A CA 1
ATOM 1755 C C . LEU A 1 227 ? 2.281 -5.903 8.393 1.00 94.62 227 LEU A C 1
ATOM 1757 O O . LEU A 1 227 ? 1.633 -4.939 8.791 1.00 94.62 227 LEU A O 1
ATOM 1761 N N . ARG A 1 228 ? 1.781 -6.800 7.539 1.00 94.00 228 ARG A N 1
ATOM 1762 C CA . ARG A 1 228 ? 0.416 -6.776 7.014 1.00 94.00 228 ARG A CA 1
ATOM 1763 C C . ARG A 1 228 ? -0.631 -6.809 8.118 1.00 94.00 228 ARG A C 1
ATOM 1765 O O . ARG A 1 228 ? -1.523 -5.967 8.124 1.00 94.00 228 ARG A O 1
ATOM 1772 N N . ASP A 1 229 ? -0.546 -7.770 9.036 1.00 94.44 229 ASP A N 1
ATOM 1773 C CA . ASP A 1 229 ? -1.535 -7.908 10.110 1.00 94.44 229 ASP A CA 1
ATOM 1774 C C . ASP A 1 229 ? -1.537 -6.688 11.028 1.00 94.44 229 ASP A C 1
ATOM 1776 O O . ASP A 1 229 ? -2.604 -6.250 11.450 1.00 94.44 229 ASP A O 1
ATOM 1780 N N . ILE A 1 230 ? -0.361 -6.115 11.293 1.00 96.25 230 ILE A N 1
ATOM 1781 C CA . ILE A 1 230 ? -0.208 -4.890 12.084 1.00 96.25 230 ILE A CA 1
ATOM 1782 C C . ILE A 1 230 ? -0.881 -3.706 11.384 1.00 96.25 230 ILE A C 1
ATOM 1784 O O . ILE A 1 230 ? -1.672 -2.998 12.004 1.00 96.25 230 ILE A O 1
ATOM 1788 N N . VAL A 1 231 ? -0.620 -3.509 10.087 1.00 95.31 231 VAL A N 1
ATOM 1789 C CA . VAL A 1 231 ? -1.253 -2.437 9.302 1.00 95.31 231 VAL A CA 1
ATOM 1790 C C . VAL A 1 231 ? -2.771 -2.623 9.256 1.00 95.31 231 VAL A C 1
ATOM 1792 O O . VAL A 1 231 ? -3.508 -1.674 9.511 1.00 95.31 231 VAL A O 1
ATOM 1795 N N . LEU A 1 232 ? -3.256 -3.837 8.984 1.00 92.69 232 LEU A N 1
ATOM 1796 C CA . LEU A 1 232 ? -4.690 -4.137 8.953 1.00 92.69 232 LEU A CA 1
ATOM 1797 C C . LEU A 1 232 ? -5.367 -3.907 10.309 1.00 92.69 232 LEU A C 1
ATOM 1799 O O . LEU A 1 232 ? -6.479 -3.385 10.347 1.00 92.69 232 LEU A O 1
ATOM 1803 N N . GLU A 1 233 ? -4.712 -4.282 11.407 1.00 93.38 233 GLU A N 1
ATOM 1804 C CA . GLU A 1 233 ? -5.211 -4.051 12.762 1.00 93.38 233 GLU A CA 1
ATOM 1805 C C . GLU A 1 233 ? -5.336 -2.550 13.047 1.00 93.38 233 GLU A C 1
ATOM 1807 O O . GLU A 1 233 ? -6.414 -2.100 13.433 1.00 93.38 233 GLU A O 1
ATOM 1812 N N . LEU A 1 234 ? -4.299 -1.756 12.755 1.00 93.38 234 LEU A N 1
ATOM 1813 C CA . LEU A 1 234 ? -4.342 -0.297 12.911 1.00 93.38 234 LEU A CA 1
ATOM 1814 C C . LEU A 1 234 ? -5.461 0.343 12.077 1.00 93.38 234 LEU A C 1
ATOM 1816 O O . LEU A 1 234 ? -6.200 1.182 12.587 1.00 93.38 234 LEU A O 1
ATOM 1820 N N . LEU A 1 235 ? -5.637 -0.080 10.821 1.00 90.44 235 LEU A N 1
ATOM 1821 C CA . LEU A 1 235 ? -6.733 0.409 9.979 1.00 90.44 235 LEU A CA 1
ATOM 1822 C C . LEU A 1 235 ? -8.109 0.040 10.547 1.00 90.44 235 LEU A C 1
ATOM 1824 O O . LEU A 1 235 ? -9.025 0.863 10.508 1.00 90.44 235 LEU A O 1
ATOM 1828 N N . SER A 1 236 ? -8.257 -1.172 11.092 1.00 87.94 236 SER A N 1
ATOM 1829 C CA . SER A 1 236 ? -9.522 -1.656 11.660 1.00 87.94 236 SER A CA 1
ATOM 1830 C C . SER A 1 236 ? -9.958 -0.914 12.925 1.00 87.94 236 SER A C 1
ATOM 1832 O O . SER A 1 236 ? -11.139 -0.924 13.259 1.00 87.94 236 SER A O 1
ATOM 1834 N N . GLN A 1 237 ? -9.025 -0.240 13.602 1.00 88.12 237 GLN A N 1
ATOM 1835 C CA . GLN A 1 237 ? -9.324 0.604 14.757 1.00 88.12 237 GLN A CA 1
ATOM 1836 C C . GLN A 1 237 ? -9.871 1.983 14.365 1.00 88.12 237 GLN A C 1
ATOM 1838 O O . GLN A 1 237 ? -10.333 2.708 15.238 1.00 88.12 237 GLN A O 1
ATOM 1843 N N . THR A 1 238 ? -9.829 2.371 13.087 1.00 85.25 238 THR A N 1
ATOM 1844 C CA . THR A 1 238 ? -10.337 3.674 12.629 1.00 85.25 238 THR A CA 1
ATOM 1845 C C . THR A 1 238 ? -11.821 3.616 12.255 1.00 85.25 238 THR A C 1
ATOM 1847 O O . THR A 1 238 ? -12.323 2.587 11.811 1.00 85.25 238 THR A O 1
ATOM 1850 N N . GLU A 1 239 ? -12.534 4.743 12.364 1.00 67.88 239 GLU A N 1
ATOM 1851 C CA . GLU A 1 239 ? -13.960 4.840 11.991 1.00 67.88 239 GLU A CA 1
ATOM 1852 C C . GLU A 1 239 ? -14.227 4.630 10.484 1.00 67.88 239 GLU A C 1
ATOM 1854 O O . GLU A 1 239 ? -15.363 4.373 10.079 1.00 67.88 239 GLU A O 1
ATOM 1859 N N . LYS A 1 240 ? -13.200 4.733 9.629 1.00 67.56 240 LYS A N 1
ATOM 1860 C CA . LYS A 1 240 ? -13.351 4.664 8.169 1.00 67.56 240 LYS A CA 1
ATOM 1861 C C . LYS A 1 240 ? -13.067 3.257 7.637 1.00 67.56 240 LYS A C 1
ATOM 1863 O O . LYS A 1 240 ? -11.934 2.918 7.286 1.00 67.56 240 LYS A O 1
ATOM 1868 N N . ALA A 1 241 ? -14.133 2.471 7.466 1.00 59.88 241 ALA A N 1
ATOM 1869 C CA . ALA A 1 241 ? -14.094 1.153 6.818 1.00 59.88 241 ALA A CA 1
ATOM 1870 C C . ALA A 1 241 ? -13.556 1.183 5.368 1.00 59.88 241 ALA A C 1
ATOM 1872 O O . ALA A 1 241 ? -13.074 0.167 4.870 1.00 59.88 241 ALA A O 1
ATOM 1873 N N . GLU A 1 242 ? -13.551 2.351 4.723 1.00 73.25 242 GLU A N 1
ATOM 1874 C CA . GLU A 1 242 ? -13.085 2.592 3.348 1.00 73.25 242 GLU A CA 1
ATOM 1875 C C . GLU A 1 242 ? -11.570 2.848 3.218 1.00 73.25 242 GLU A C 1
ATOM 1877 O O . GLU A 1 242 ? -11.091 3.336 2.193 1.00 73.25 242 GLU A O 1
ATOM 1882 N N . THR A 1 243 ? -10.788 2.581 4.262 1.00 81.19 243 THR A N 1
ATOM 1883 C CA . THR A 1 243 ? -9.329 2.735 4.217 1.00 81.19 243 THR A CA 1
ATOM 1884 C C . THR A 1 243 ? -8.657 1.574 3.479 1.00 81.19 243 THR A C 1
ATOM 1886 O O . THR A 1 243 ? -8.968 0.407 3.709 1.00 81.19 243 THR A O 1
ATOM 1889 N N . SER A 1 244 ? -7.698 1.859 2.608 1.00 86.88 244 SER A N 1
ATOM 1890 C CA . SER A 1 244 ? -6.761 0.858 2.077 1.00 86.88 244 SER A CA 1
ATOM 1891 C C . SER A 1 244 ? -5.337 1.297 2.335 1.00 86.88 244 SER A C 1
ATOM 1893 O O . SER A 1 244 ? -5.078 2.472 2.598 1.00 86.88 244 SER A O 1
ATOM 1895 N N . TYR A 1 245 ? -4.418 0.344 2.251 1.00 90.69 245 TYR A N 1
ATOM 1896 C CA . TYR A 1 245 ? -2.993 0.621 2.299 1.00 90.69 245 TYR A CA 1
ATOM 1897 C C . TYR A 1 245 ? -2.310 0.134 1.031 1.00 90.69 245 TYR A C 1
ATOM 1899 O O . TYR A 1 245 ? -2.827 -0.705 0.292 1.00 90.69 245 TYR A O 1
ATOM 1907 N N . MET A 1 246 ? -1.118 0.659 0.809 1.00 88.94 246 MET A N 1
ATOM 1908 C CA . MET A 1 246 ? -0.210 0.203 -0.218 1.00 88.94 246 MET A CA 1
ATOM 1909 C C . MET A 1 246 ? 1.184 0.074 0.394 1.00 88.94 246 MET A C 1
ATOM 1911 O O . MET A 1 246 ? 1.700 1.033 0.963 1.00 88.94 246 MET A O 1
ATOM 1915 N N . LEU A 1 247 ? 1.764 -1.120 0.300 1.00 89.75 247 LEU A N 1
ATOM 1916 C CA . LEU A 1 247 ? 3.161 -1.396 0.626 1.00 89.75 247 LEU A CA 1
ATOM 1917 C C . LEU A 1 247 ? 3.922 -1.590 -0.684 1.00 89.75 247 LEU A C 1
ATOM 1919 O O . LEU A 1 247 ? 3.815 -2.648 -1.296 1.00 89.75 247 LEU A O 1
ATOM 1923 N N . THR A 1 248 ? 4.659 -0.577 -1.130 1.00 84.38 248 THR A N 1
ATOM 1924 C CA . THR A 1 248 ? 5.414 -0.619 -2.394 1.00 84.38 248 THR A CA 1
ATOM 1925 C C . THR A 1 248 ? 6.912 -0.640 -2.165 1.00 84.38 248 THR A C 1
ATOM 1927 O O . THR A 1 248 ? 7.400 -0.347 -1.071 1.00 84.38 248 THR A O 1
ATOM 1930 N N . VAL A 1 249 ? 7.657 -0.972 -3.217 1.00 80.75 249 VAL A N 1
ATOM 1931 C CA . VAL A 1 249 ? 9.119 -0.907 -3.216 1.00 80.75 249 VAL A CA 1
ATOM 1932 C C . VAL A 1 249 ? 9.559 0.267 -4.072 1.00 80.75 249 VAL A C 1
ATOM 1934 O O . VAL A 1 249 ? 9.085 0.470 -5.185 1.00 80.75 249 VAL A O 1
ATOM 1937 N N . SER A 1 250 ? 10.466 1.086 -3.553 1.00 79.06 250 SER A N 1
ATOM 1938 C CA . SER A 1 250 ? 10.952 2.270 -4.253 1.00 79.06 250 SER A CA 1
ATOM 1939 C C . SER A 1 250 ? 12.466 2.371 -4.166 1.00 79.06 250 SER A C 1
ATOM 1941 O O . SER A 1 250 ? 13.068 2.168 -3.110 1.00 79.06 250 SER A O 1
ATOM 1943 N N . ARG A 1 251 ? 13.093 2.712 -5.296 1.00 79.19 251 ARG A N 1
ATOM 1944 C CA . ARG A 1 251 ? 14.513 3.078 -5.332 1.00 79.19 251 ARG A CA 1
ATOM 1945 C C . ARG A 1 251 ? 14.732 4.368 -4.552 1.00 79.19 251 ARG A C 1
ATOM 1947 O O . ARG A 1 251 ? 13.825 5.194 -4.417 1.00 79.19 251 ARG A O 1
ATOM 1954 N N . ILE A 1 252 ? 15.946 4.554 -4.050 1.00 80.50 252 ILE A N 1
ATOM 1955 C CA . ILE A 1 252 ? 16.355 5.860 -3.539 1.00 80.50 252 ILE A CA 1
ATOM 1956 C C . ILE A 1 252 ? 16.475 6.814 -4.731 1.00 80.50 252 ILE A C 1
ATOM 1958 O O . ILE A 1 252 ? 17.240 6.572 -5.661 1.00 80.50 252 ILE A O 1
ATOM 1962 N N . TYR A 1 253 ? 15.698 7.893 -4.715 1.00 75.31 253 TYR A N 1
ATOM 1963 C CA . TYR A 1 253 ? 15.753 8.912 -5.758 1.00 75.31 253 TYR A CA 1
ATOM 1964 C C . TYR A 1 253 ? 16.843 9.939 -5.463 1.00 75.31 253 TYR A C 1
ATOM 1966 O O . TYR A 1 253 ? 17.110 10.279 -4.306 1.00 75.31 253 TYR A O 1
ATOM 1974 N N . LYS A 1 254 ? 17.417 10.495 -6.532 1.00 82.25 254 LYS A N 1
ATOM 1975 C CA . LYS A 1 254 ? 18.299 11.656 -6.441 1.00 82.25 254 LYS A CA 1
ATOM 1976 C C . LYS A 1 254 ? 17.547 12.827 -5.809 1.00 82.25 254 LYS A C 1
ATOM 1978 O O . LYS A 1 254 ? 16.511 13.255 -6.312 1.00 82.25 254 LYS A O 1
ATOM 1983 N N . THR A 1 255 ? 18.096 13.353 -4.720 1.00 79.62 255 THR A N 1
ATOM 1984 C CA . THR A 1 255 ? 17.650 14.596 -4.082 1.00 79.62 255 THR A CA 1
ATOM 1985 C C . THR A 1 255 ? 18.875 15.394 -3.661 1.00 79.62 255 THR A C 1
ATOM 1987 O O . THR A 1 255 ? 19.935 14.804 -3.460 1.00 79.62 255 THR A O 1
ATOM 1990 N N . ASP A 1 256 ? 18.728 16.706 -3.477 1.00 78.94 256 ASP A N 1
ATOM 1991 C CA . ASP A 1 256 ? 19.835 17.579 -3.053 1.00 78.94 256 ASP A CA 1
ATOM 1992 C C . ASP A 1 256 ? 20.417 17.196 -1.681 1.00 78.94 256 ASP A C 1
ATOM 1994 O O . ASP A 1 256 ? 21.545 17.547 -1.353 1.00 78.94 256 ASP A O 1
ATOM 1998 N N . GLU A 1 257 ? 19.650 16.463 -0.872 1.00 82.44 257 GLU A N 1
ATOM 1999 C CA . GLU A 1 257 ? 20.028 16.077 0.486 1.00 82.44 257 GLU A CA 1
ATOM 2000 C C . GLU A 1 257 ? 20.576 14.646 0.594 1.00 82.44 257 GLU A C 1
ATOM 2002 O O . GLU A 1 257 ? 21.127 14.287 1.635 1.00 82.44 257 GLU A O 1
ATOM 2007 N N . MET A 1 258 ? 20.381 13.805 -0.426 1.00 84.31 258 MET A N 1
ATOM 2008 C CA . MET A 1 258 ? 20.822 12.409 -0.411 1.00 84.31 258 MET A CA 1
ATOM 2009 C C . MET A 1 258 ? 22.205 12.306 -1.067 1.00 84.31 258 MET A C 1
ATOM 2011 O O . MET A 1 258 ? 22.337 12.719 -2.219 1.00 84.31 258 MET A O 1
ATOM 2015 N N . PRO A 1 259 ? 23.230 11.754 -0.393 1.00 87.25 259 PRO A N 1
ATOM 2016 C CA . PRO A 1 259 ? 24.546 11.604 -1.007 1.00 87.25 259 PRO A CA 1
ATOM 2017 C C . PRO A 1 259 ? 24.516 10.688 -2.243 1.00 87.25 259 PRO A C 1
ATOM 201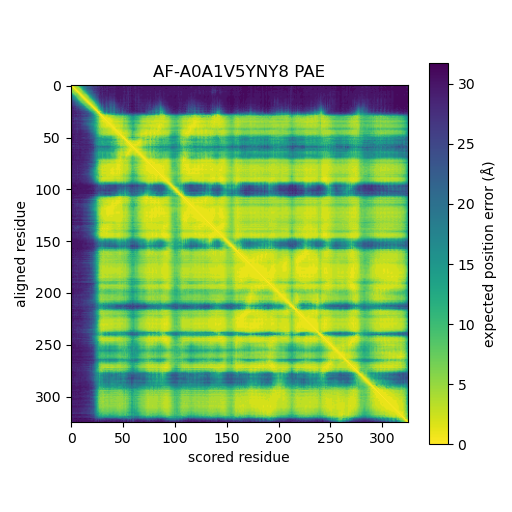9 O O . PRO A 1 259 ? 23.751 9.723 -2.288 1.00 87.25 259 PRO A O 1
ATOM 2022 N N . ALA A 1 260 ? 25.342 11.001 -3.246 1.00 88.19 260 ALA A N 1
ATOM 2023 C CA . ALA A 1 260 ? 25.306 10.360 -4.565 1.00 88.19 260 ALA A CA 1
ATOM 2024 C C . ALA A 1 260 ? 25.399 8.821 -4.552 1.00 88.19 260 ALA A C 1
ATOM 2026 O O . ALA A 1 260 ? 24.546 8.181 -5.179 1.00 88.19 260 ALA A O 1
ATOM 2027 N N . PRO A 1 261 ? 26.301 8.202 -3.763 1.00 87.75 261 PRO A N 1
ATOM 2028 C CA . PRO A 1 261 ? 26.435 6.748 -3.711 1.00 87.75 261 PRO A CA 1
ATOM 2029 C C . PRO A 1 261 ? 25.139 6.013 -3.342 1.00 87.75 261 PRO A C 1
ATOM 2031 O O . PRO A 1 261 ? 24.926 4.887 -3.784 1.00 87.75 261 PRO A O 1
ATOM 2034 N N . PHE A 1 262 ? 24.225 6.647 -2.594 1.00 84.94 262 PHE A N 1
ATOM 2035 C CA . PHE A 1 262 ? 22.964 6.017 -2.195 1.00 84.94 262 PHE A CA 1
ATOM 2036 C C . PHE A 1 262 ? 21.976 5.816 -3.350 1.00 84.94 262 PHE A C 1
ATOM 2038 O O . PHE A 1 262 ? 21.192 4.872 -3.312 1.00 84.94 262 PHE A O 1
ATOM 2045 N N . TYR A 1 263 ? 21.983 6.681 -4.369 1.00 83.75 263 TYR A N 1
ATOM 2046 C CA . TYR A 1 263 ? 21.082 6.548 -5.524 1.00 83.75 263 TYR A CA 1
ATOM 2047 C C . TYR A 1 263 ? 21.792 6.090 -6.804 1.00 83.75 263 TYR A C 1
ATOM 2049 O O . TYR A 1 263 ? 21.128 5.625 -7.727 1.00 83.75 263 TYR A O 1
ATOM 2057 N N . GLU A 1 264 ? 23.122 6.181 -6.871 1.00 83.75 264 GLU A N 1
ATOM 2058 C CA . GLU A 1 264 ? 23.909 5.723 -8.025 1.00 83.75 264 GLU A CA 1
ATOM 2059 C C . GLU A 1 264 ? 24.143 4.210 -8.029 1.00 83.75 264 GLU A C 1
ATOM 2061 O O . GLU A 1 264 ? 24.179 3.603 -9.098 1.00 83.75 264 GLU A O 1
ATOM 2066 N N . ARG A 1 265 ? 24.239 3.579 -6.851 1.00 75.19 265 ARG A N 1
ATOM 2067 C CA . ARG A 1 265 ? 24.477 2.130 -6.727 1.00 75.19 265 ARG A CA 1
ATOM 2068 C C . ARG A 1 265 ? 23.337 1.284 -7.311 1.00 75.19 265 ARG A C 1
ATOM 2070 O O . ARG A 1 265 ? 23.557 0.160 -7.749 1.00 75.19 265 ARG A O 1
ATOM 2077 N N . GLY A 1 266 ? 22.122 1.837 -7.348 1.00 69.69 266 GLY A N 1
ATOM 2078 C CA . GLY A 1 266 ? 20.961 1.246 -8.022 1.00 69.69 266 GLY A CA 1
ATOM 2079 C C . GLY A 1 266 ? 20.365 -0.005 -7.362 1.00 69.69 266 GLY A C 1
ATOM 2080 O O . GLY A 1 266 ? 19.345 -0.497 -7.841 1.00 69.69 266 GLY A O 1
ATOM 2081 N N . ASP A 1 267 ? 20.958 -0.492 -6.270 1.00 74.00 267 ASP A N 1
ATOM 2082 C CA . ASP A 1 267 ? 20.551 -1.686 -5.518 1.00 74.00 267 ASP A CA 1
ATOM 2083 C C . ASP A 1 267 ? 19.995 -1.370 -4.115 1.00 74.00 267 ASP A C 1
ATOM 2085 O O . ASP A 1 267 ? 19.598 -2.280 -3.386 1.00 74.00 267 ASP A O 1
ATOM 2089 N N . LEU A 1 268 ? 19.934 -0.088 -3.738 1.00 79.62 268 LEU A N 1
ATOM 2090 C CA . LEU A 1 268 ? 19.294 0.357 -2.506 1.00 79.62 268 LEU A CA 1
ATOM 2091 C C . LEU A 1 268 ? 17.824 0.704 -2.737 1.00 79.62 268 LEU A C 1
ATOM 2093 O O . LEU A 1 268 ? 17.458 1.531 -3.582 1.00 79.62 268 LEU A O 1
ATOM 2097 N N . PHE A 1 269 ? 16.980 0.098 -1.909 1.00 81.19 269 PHE A N 1
ATOM 2098 C CA . PHE A 1 269 ? 15.534 0.251 -1.948 1.00 81.19 269 PHE A CA 1
ATOM 2099 C C . PHE A 1 269 ? 14.993 0.528 -0.556 1.00 81.19 269 PHE A C 1
ATOM 2101 O O . PHE A 1 269 ? 15.574 0.118 0.450 1.00 81.19 269 PHE A O 1
ATOM 2108 N N . HIS A 1 270 ? 13.850 1.196 -0.512 1.00 85.81 270 HIS A N 1
ATOM 2109 C CA . HIS A 1 270 ? 13.020 1.284 0.675 1.00 85.81 270 HIS A CA 1
ATOM 2110 C C . HIS A 1 270 ? 11.636 0.751 0.360 1.00 85.81 270 HIS A C 1
ATOM 2112 O O . HIS A 1 270 ? 11.153 0.792 -0.775 1.00 85.81 270 HIS A O 1
ATOM 2118 N N . PHE A 1 271 ? 10.989 0.299 1.413 1.00 88.19 271 PHE A N 1
ATOM 2119 C CA . PHE A 1 271 ? 9.578 0.049 1.433 1.00 88.19 271 PHE A CA 1
ATOM 2120 C C . PHE A 1 271 ? 8.819 1.326 1.753 1.00 88.19 271 PHE A C 1
ATOM 2122 O O . PHE A 1 271 ? 9.158 2.047 2.689 1.00 88.19 271 PHE A O 1
ATOM 2129 N N . ALA A 1 272 ? 7.777 1.591 0.984 1.00 88.75 272 ALA A N 1
ATOM 2130 C CA . ALA A 1 272 ? 6.915 2.744 1.140 1.00 88.75 272 ALA A CA 1
ATOM 2131 C C . ALA A 1 272 ? 5.534 2.279 1.615 1.00 88.75 272 ALA A C 1
ATOM 2133 O O . ALA A 1 272 ? 4.845 1.550 0.903 1.00 88.75 272 ALA A O 1
ATOM 2134 N N . LEU A 1 273 ? 5.131 2.704 2.814 1.00 92.31 273 LEU A N 1
ATOM 2135 C CA . LEU A 1 273 ? 3.792 2.489 3.356 1.00 92.31 273 LEU A CA 1
ATOM 2136 C C . LEU A 1 273 ? 2.931 3.727 3.112 1.00 92.31 273 LEU A C 1
ATOM 2138 O O . LEU A 1 273 ? 3.145 4.780 3.710 1.00 92.31 273 LEU A O 1
ATOM 2142 N N . TRP A 1 274 ? 1.932 3.562 2.255 1.00 86.38 274 TRP A N 1
ATOM 2143 C CA . TRP A 1 274 ? 0.883 4.535 1.987 1.00 86.38 274 TRP A CA 1
ATOM 2144 C C . TRP A 1 274 ? -0.458 4.018 2.480 1.00 86.38 274 TRP A C 1
ATOM 2146 O O . TRP A 1 274 ? -0.683 2.813 2.579 1.00 86.38 274 TRP A O 1
ATOM 2156 N N . TYR A 1 275 ? -1.386 4.937 2.698 1.00 87.88 275 TYR A N 1
ATOM 2157 C CA . TYR A 1 275 ? -2.782 4.615 2.927 1.00 87.88 275 TYR A CA 1
ATOM 2158 C C . TYR A 1 275 ? -3.669 5.720 2.374 1.00 87.88 275 TYR A C 1
ATOM 2160 O O . TYR A 1 275 ? -3.258 6.873 2.247 1.00 87.88 275 TYR A O 1
ATOM 2168 N N . LYS A 1 276 ? -4.881 5.334 1.991 1.00 79.06 276 LYS A N 1
ATOM 2169 C CA . LYS A 1 276 ? -5.862 6.208 1.351 1.00 79.06 276 LYS A CA 1
ATOM 2170 C C . LYS A 1 276 ? -7.265 5.834 1.805 1.00 79.06 276 LYS A C 1
ATOM 2172 O O . LYS A 1 276 ? -7.515 4.688 2.182 1.00 79.06 276 LYS A O 1
ATOM 2177 N N . THR A 1 277 ? -8.184 6.785 1.728 1.00 75.56 277 THR A N 1
ATOM 2178 C CA . THR A 1 277 ? -9.628 6.535 1.810 1.00 75.56 277 THR A CA 1
ATOM 2179 C C . THR A 1 277 ? -10.234 6.598 0.414 1.00 75.56 277 THR A C 1
ATOM 2181 O O . THR A 1 277 ? -9.678 7.235 -0.482 1.00 75.56 277 THR A O 1
ATOM 2184 N N . HIS A 1 278 ? -11.372 5.936 0.210 1.00 64.00 278 HIS A N 1
ATOM 2185 C CA . HIS A 1 278 ? -12.058 5.909 -1.087 1.00 64.00 278 HIS A CA 1
ATOM 2186 C C . HIS A 1 278 ? -12.439 7.311 -1.614 1.00 64.00 278 HIS A C 1
ATOM 2188 O O . HIS A 1 278 ? -12.482 7.513 -2.827 1.00 64.00 278 HIS A O 1
ATOM 2194 N N . SER A 1 279 ? -12.597 8.301 -0.721 1.00 55.22 279 SER A N 1
ATOM 2195 C CA . SER A 1 279 ? -12.815 9.720 -1.060 1.00 55.22 279 SER A CA 1
ATOM 2196 C C . SER A 1 279 ? -11.804 10.305 -2.054 1.00 55.22 279 SER A C 1
ATOM 2198 O O . SER A 1 279 ? -12.134 11.227 -2.792 1.00 55.22 279 SER A O 1
ATOM 2200 N N . TYR A 1 280 ? -10.594 9.745 -2.133 1.00 48.78 280 TYR A N 1
ATOM 2201 C CA . TYR A 1 280 ? -9.553 10.230 -3.040 1.00 48.78 280 TYR A CA 1
ATOM 2202 C C . TYR A 1 280 ? -9.920 10.083 -4.533 1.00 48.78 280 TYR A C 1
ATOM 2204 O O . TYR A 1 280 ? -9.445 10.846 -5.377 1.00 48.78 280 TYR A O 1
ATOM 2212 N N . TYR A 1 281 ? -10.776 9.109 -4.872 1.00 48.97 281 TYR A N 1
ATOM 2213 C CA . TYR A 1 281 ? -11.245 8.868 -6.246 1.00 48.97 281 TYR A CA 1
ATOM 2214 C C . TYR A 1 281 ? -12.746 9.108 -6.426 1.00 48.97 281 TYR A C 1
ATOM 2216 O O . TYR A 1 281 ? -13.271 8.838 -7.508 1.00 48.97 281 TYR A O 1
ATOM 2224 N N . SER A 1 282 ? -13.447 9.575 -5.389 1.00 50.47 282 SER A N 1
ATOM 2225 C CA . SER A 1 282 ? -14.858 9.924 -5.520 1.00 50.47 282 SER A CA 1
ATOM 2226 C C . SER A 1 282 ? -14.999 11.233 -6.288 1.00 50.47 282 SER A C 1
ATOM 2228 O O . SER A 1 282 ? -14.306 12.198 -5.978 1.00 50.47 282 SER A O 1
ATOM 2230 N N . ASP A 1 283 ? -15.923 11.268 -7.246 1.00 45.75 283 ASP A N 1
ATOM 2231 C CA . ASP A 1 283 ? -16.380 12.504 -7.877 1.00 45.75 283 ASP A CA 1
ATOM 2232 C C . ASP A 1 283 ? -17.715 12.949 -7.245 1.00 45.75 283 ASP A C 1
ATOM 2234 O O . ASP A 1 283 ? -18.652 12.145 -7.181 1.00 45.75 283 ASP A O 1
ATOM 2238 N N . PRO A 1 284 ? -17.848 14.218 -6.813 1.00 52.31 284 PRO A N 1
ATOM 2239 C CA . PRO A 1 284 ? -16.802 15.241 -6.788 1.00 52.31 284 PRO A CA 1
ATOM 2240 C C . PRO A 1 284 ? -15.747 14.940 -5.715 1.00 52.31 284 PRO A C 1
ATOM 2242 O O . PRO A 1 284 ? -16.079 14.442 -4.636 1.00 52.31 284 PRO A O 1
ATOM 2245 N N . LYS A 1 285 ? -14.483 15.274 -6.007 1.00 55.88 285 LYS A N 1
ATOM 2246 C CA . LYS A 1 285 ? -13.420 15.221 -4.999 1.00 55.88 285 LYS A CA 1
ATOM 2247 C C . LYS A 1 285 ? -13.812 16.084 -3.794 1.00 55.88 285 LYS A C 1
ATOM 2249 O O . LYS A 1 285 ? -14.413 17.145 -3.999 1.00 55.88 285 LYS A O 1
ATOM 2254 N N . PRO A 1 286 ? -13.479 15.666 -2.562 1.00 58.72 286 PRO A N 1
ATOM 2255 C CA . PRO A 1 286 ? -13.579 16.547 -1.406 1.00 58.72 286 PRO A CA 1
ATOM 2256 C C . PRO A 1 286 ? -12.854 17.863 -1.704 1.00 58.72 286 PRO A C 1
ATOM 2258 O O . PRO A 1 286 ? -11.818 17.849 -2.369 1.00 58.72 286 PRO A O 1
ATOM 2261 N N . GLU A 1 287 ? -13.393 18.991 -1.238 1.00 58.41 287 GLU A N 1
ATOM 2262 C CA . GLU A 1 287 ? -12.667 20.261 -1.307 1.00 58.41 287 GLU A CA 1
ATOM 2263 C C . GLU A 1 287 ? -11.341 20.098 -0.550 1.00 58.41 287 GLU A C 1
ATOM 2265 O O . GLU A 1 287 ? -11.338 19.866 0.661 1.00 58.41 287 GLU A O 1
ATOM 2270 N N . GLU A 1 288 ? -10.223 20.152 -1.279 1.00 61.06 288 GLU A N 1
ATOM 2271 C CA . GLU A 1 288 ? -8.889 20.154 -0.682 1.00 61.06 288 GLU A CA 1
ATOM 2272 C C . GLU A 1 288 ? -8.742 21.424 0.160 1.00 61.06 288 GLU A C 1
ATOM 2274 O O . GLU A 1 288 ? -9.057 22.529 -0.295 1.00 61.06 288 GLU A O 1
ATOM 2279 N N . SER A 1 289 ? -8.269 21.274 1.397 1.00 68.56 289 SER A N 1
ATOM 2280 C CA . SER A 1 289 ? -7.938 22.430 2.222 1.00 68.56 289 SER A CA 1
ATOM 2281 C C . SER A 1 289 ? -6.731 23.141 1.613 1.00 68.56 289 SER A C 1
ATOM 2283 O O . SER A 1 289 ? -5.768 22.490 1.205 1.00 68.56 289 SER A O 1
ATOM 2285 N N . GLU A 1 290 ? -6.712 24.477 1.620 1.00 69.31 290 GLU A N 1
ATOM 2286 C CA . GLU A 1 290 ? -5.526 25.252 1.212 1.00 69.31 290 GLU A CA 1
ATOM 2287 C C . GLU A 1 290 ? -4.270 24.875 2.033 1.00 69.31 290 GLU A C 1
ATOM 2289 O O . GLU A 1 290 ? -3.138 25.055 1.576 1.00 69.31 290 GLU A O 1
ATOM 2294 N N . ASP A 1 291 ? -4.460 24.290 3.221 1.00 75.38 291 ASP A N 1
ATOM 2295 C CA . ASP A 1 291 ? -3.390 23.836 4.111 1.00 75.38 291 ASP A CA 1
ATOM 2296 C C . ASP A 1 291 ? -2.817 22.447 3.761 1.00 75.38 291 ASP A C 1
ATOM 2298 O O . ASP A 1 291 ? -1.693 22.129 4.179 1.00 75.38 291 ASP A O 1
ATOM 2302 N N . ASP A 1 292 ? -3.538 21.626 2.985 1.00 76.25 292 ASP A N 1
ATOM 2303 C CA . ASP A 1 292 ? -3.150 20.241 2.669 1.00 76.25 292 ASP A CA 1
ATOM 2304 C C . ASP A 1 292 ? -1.808 20.164 1.908 1.00 76.25 292 ASP A C 1
ATOM 2306 O O . ASP A 1 292 ? -0.914 19.421 2.346 1.00 76.25 292 ASP A O 1
ATOM 2310 N N . PRO A 1 293 ? -1.562 20.957 0.838 1.00 76.62 293 PRO A N 1
ATOM 2311 C CA . PRO A 1 293 ? -0.301 20.896 0.095 1.00 76.62 293 PRO A CA 1
ATOM 2312 C C . PRO A 1 293 ? 0.910 21.306 0.939 1.00 76.62 293 PRO A C 1
ATOM 2314 O O . PRO A 1 293 ? 1.973 20.680 0.868 1.00 76.62 293 PRO A O 1
ATOM 2317 N N . LEU A 1 294 ? 0.756 22.341 1.772 1.00 83.56 294 LEU A N 1
ATOM 2318 C CA . LEU A 1 294 ? 1.820 22.825 2.651 1.00 83.56 294 LEU A CA 1
ATOM 2319 C C . LEU A 1 294 ? 2.145 21.807 3.746 1.00 83.56 294 LEU A C 1
ATOM 2321 O O . LEU A 1 294 ? 3.316 21.612 4.083 1.00 83.56 294 LEU A O 1
ATOM 2325 N N . TRP A 1 295 ? 1.128 21.150 4.306 1.00 84.94 295 TRP A N 1
ATOM 2326 C CA . TRP A 1 295 ? 1.330 20.081 5.277 1.00 84.94 295 TRP A CA 1
ATOM 2327 C C . TRP A 1 295 ? 2.040 18.879 4.642 1.00 84.94 295 TRP A C 1
ATOM 2329 O O . TRP A 1 295 ? 3.064 18.442 5.174 1.00 84.94 295 TRP A O 1
ATOM 2339 N N . CYS A 1 296 ? 1.589 18.422 3.471 1.00 82.62 296 CYS A N 1
ATOM 2340 C CA . CYS A 1 296 ? 2.221 17.331 2.728 1.00 82.62 296 CYS A CA 1
ATOM 2341 C C . CYS A 1 296 ? 3.690 17.616 2.393 1.00 82.62 296 CYS A C 1
ATOM 2343 O O . CYS A 1 296 ? 4.548 16.745 2.554 1.00 82.62 296 CYS A O 1
ATOM 2345 N N . ALA A 1 297 ? 4.008 18.840 1.961 1.00 84.88 297 ALA A N 1
ATOM 2346 C CA . ALA A 1 297 ? 5.381 19.246 1.667 1.00 84.88 297 ALA A CA 1
ATOM 2347 C C . ALA A 1 297 ? 6.295 19.119 2.898 1.00 84.88 297 ALA A C 1
ATOM 2349 O O . ALA A 1 297 ? 7.380 18.540 2.798 1.00 84.88 297 ALA A O 1
ATOM 2350 N N . ARG A 1 298 ? 5.829 19.572 4.073 1.00 88.75 298 ARG A N 1
ATOM 2351 C CA . ARG A 1 298 ? 6.568 19.427 5.341 1.00 88.75 298 ARG A CA 1
ATOM 2352 C C . ARG A 1 298 ? 6.781 17.961 5.715 1.00 88.75 298 ARG A C 1
ATOM 2354 O O . ARG A 1 298 ? 7.892 17.578 6.069 1.00 88.75 298 ARG A O 1
ATOM 2361 N N . GLN A 1 299 ? 5.752 17.121 5.587 1.00 90.06 299 GLN A N 1
ATOM 2362 C CA . GLN A 1 299 ? 5.894 15.694 5.894 1.00 90.06 299 GLN A CA 1
ATOM 2363 C C . GLN A 1 299 ? 6.867 14.983 4.946 1.00 90.06 299 GLN A C 1
ATOM 2365 O O . GLN A 1 299 ? 7.640 14.130 5.380 1.00 90.06 299 GLN A O 1
ATOM 2370 N N . ASN A 1 300 ? 6.892 15.367 3.667 1.00 86.25 300 ASN A N 1
ATOM 2371 C CA . ASN A 1 300 ? 7.854 14.847 2.696 1.00 86.25 300 ASN A CA 1
ATOM 2372 C C . ASN A 1 300 ? 9.303 15.253 3.008 1.00 86.25 300 ASN A C 1
ATOM 2374 O O . ASN A 1 300 ? 10.227 14.486 2.727 1.00 86.25 300 ASN A O 1
ATOM 2378 N N . GLU A 1 301 ? 9.530 16.435 3.581 1.00 88.69 301 GLU A N 1
ATOM 2379 C CA . GLU A 1 301 ? 10.850 16.844 4.070 1.00 88.69 301 GLU A CA 1
ATOM 2380 C C . GLU A 1 301 ? 11.297 15.980 5.255 1.00 88.69 301 GLU A C 1
ATOM 2382 O O . GLU A 1 301 ? 12.365 15.370 5.203 1.00 88.69 301 GLU A O 1
ATOM 2387 N N . GLU A 1 302 ? 10.449 15.831 6.275 1.00 91.38 302 GLU A N 1
ATOM 2388 C CA . GLU A 1 302 ? 10.751 14.977 7.429 1.00 91.38 302 GLU A CA 1
ATOM 2389 C C . GLU A 1 302 ? 10.979 13.521 7.012 1.00 91.38 302 GLU A C 1
ATOM 2391 O O . GLU A 1 302 ? 11.899 12.864 7.500 1.00 91.38 302 GLU A O 1
ATOM 2396 N N . ARG A 1 303 ? 10.192 13.017 6.053 1.00 91.00 303 ARG A N 1
ATOM 2397 C CA . ARG A 1 303 ? 10.376 11.685 5.460 1.00 91.00 303 ARG A CA 1
ATOM 2398 C C . ARG A 1 303 ? 11.773 11.522 4.871 1.00 91.00 303 ARG A C 1
ATOM 2400 O O . ARG A 1 303 ? 12.446 10.535 5.160 1.00 91.00 303 ARG A O 1
ATOM 2407 N N . ARG A 1 304 ? 12.229 12.492 4.070 1.00 88.56 304 ARG A N 1
ATOM 2408 C CA . ARG A 1 304 ? 13.577 12.473 3.475 1.00 88.56 304 ARG A CA 1
ATOM 2409 C C . ARG A 1 304 ? 14.668 12.494 4.545 1.00 88.56 304 ARG A C 1
ATOM 2411 O O . ARG A 1 304 ? 15.640 11.752 4.417 1.00 88.56 304 ARG A O 1
ATOM 2418 N N . LYS A 1 305 ? 14.493 13.274 5.619 1.00 91.19 305 LYS A N 1
ATOM 2419 C CA . LYS A 1 305 ? 15.431 13.305 6.756 1.00 91.19 305 LYS A CA 1
ATOM 2420 C C . LYS A 1 305 ? 15.548 11.941 7.438 1.00 91.19 305 LYS A C 1
ATOM 2422 O O . LYS A 1 305 ? 16.669 11.460 7.594 1.00 91.19 305 LYS A O 1
ATOM 2427 N N . ARG A 1 306 ? 14.425 11.300 7.790 1.00 92.75 306 ARG A N 1
ATOM 2428 C CA . ARG A 1 306 ? 14.419 9.973 8.441 1.00 92.75 306 ARG A CA 1
ATOM 2429 C C . ARG A 1 306 ? 15.023 8.894 7.548 1.00 92.75 306 ARG A C 1
ATOM 2431 O O . ARG A 1 306 ? 15.898 8.153 7.986 1.00 92.75 306 ARG A O 1
ATOM 2438 N N . GLN A 1 307 ? 14.626 8.867 6.275 1.00 90.38 307 GLN A N 1
ATOM 2439 C CA . GLN A 1 307 ? 15.178 7.943 5.288 1.00 90.38 307 GLN A CA 1
ATOM 2440 C C . GLN A 1 307 ? 16.699 8.101 5.157 1.00 90.38 307 GLN A C 1
ATOM 2442 O O . GLN A 1 307 ? 17.435 7.120 5.221 1.00 90.38 307 GLN A O 1
ATOM 2447 N N . ARG A 1 308 ? 17.191 9.339 5.018 1.00 90.00 308 ARG A N 1
ATOM 2448 C CA . ARG A 1 308 ? 18.630 9.623 4.949 1.00 90.00 308 ARG A CA 1
ATOM 2449 C C . ARG A 1 308 ? 19.361 9.167 6.211 1.00 90.00 308 ARG A C 1
ATOM 2451 O O . ARG A 1 308 ? 20.419 8.557 6.105 1.00 90.00 308 ARG A O 1
ATOM 2458 N N . GLN A 1 309 ? 18.815 9.457 7.393 1.00 91.81 309 GLN A N 1
ATOM 2459 C CA . GLN A 1 309 ? 19.407 9.036 8.667 1.00 91.81 309 GLN A CA 1
ATOM 2460 C C . GLN A 1 309 ? 19.552 7.516 8.748 1.00 91.81 309 GLN A C 1
ATOM 2462 O O . GLN A 1 309 ? 20.628 7.044 9.105 1.00 91.81 309 GLN A O 1
ATOM 2467 N N . TYR A 1 310 ? 18.521 6.766 8.353 1.00 93.00 310 TYR A N 1
ATOM 2468 C CA . TYR A 1 310 ? 18.576 5.306 8.312 1.00 93.00 310 TYR A CA 1
ATOM 2469 C C . TYR A 1 310 ? 19.727 4.803 7.435 1.00 93.00 310 TYR A C 1
ATOM 2471 O O . TYR A 1 310 ? 20.533 3.990 7.883 1.00 93.00 310 TYR A O 1
ATOM 2479 N N . TYR A 1 311 ? 19.842 5.298 6.200 1.00 90.50 311 TYR A N 1
ATOM 2480 C CA . TYR A 1 311 ? 20.870 4.805 5.284 1.00 90.50 311 TYR A CA 1
ATOM 2481 C C . TYR A 1 311 ? 22.282 5.227 5.687 1.00 90.50 311 TYR A C 1
ATOM 2483 O O . TYR A 1 311 ? 23.196 4.423 5.570 1.00 90.50 311 TYR A O 1
ATOM 2491 N N . ILE A 1 312 ? 22.475 6.434 6.228 1.00 90.56 312 ILE A N 1
ATOM 2492 C CA . ILE A 1 312 ? 23.783 6.845 6.766 1.00 90.56 312 ILE A CA 1
ATOM 2493 C C . ILE A 1 312 ? 24.201 5.948 7.940 1.00 90.56 312 ILE A C 1
ATOM 2495 O O . ILE A 1 312 ? 25.376 5.613 8.065 1.00 90.56 312 ILE A O 1
ATOM 2499 N N . GLN A 1 313 ? 23.257 5.564 8.802 1.00 91.75 313 GLN A N 1
ATOM 2500 C CA . GLN A 1 313 ? 23.538 4.709 9.958 1.00 91.75 313 GLN A CA 1
ATOM 2501 C C . GLN A 1 313 ? 23.853 3.263 9.560 1.00 91.75 313 GLN A C 1
ATOM 2503 O O . GLN A 1 313 ? 24.750 2.665 10.147 1.00 91.75 313 GLN A O 1
ATOM 2508 N N . ASN A 1 314 ? 23.133 2.712 8.579 1.00 90.56 314 ASN A N 1
ATOM 2509 C CA . ASN A 1 314 ? 23.269 1.308 8.173 1.00 90.56 314 ASN A CA 1
ATOM 2510 C C . ASN A 1 314 ? 24.290 1.084 7.042 1.00 90.56 314 ASN A C 1
ATOM 2512 O O . ASN A 1 314 ? 24.754 -0.038 6.868 1.00 90.56 314 ASN A O 1
ATOM 2516 N N . HIS A 1 315 ? 24.673 2.140 6.318 1.00 89.44 315 HIS A N 1
ATOM 2517 C CA . HIS A 1 315 ? 25.698 2.120 5.267 1.00 89.44 315 HIS A CA 1
ATOM 2518 C C . HIS A 1 315 ? 26.676 3.301 5.414 1.00 89.44 315 HIS A C 1
ATOM 2520 O O . HIS A 1 315 ? 26.752 4.181 4.541 1.00 89.44 315 HIS A O 1
ATOM 2526 N N . PRO A 1 316 ? 27.420 3.380 6.532 1.00 89.88 316 PRO A N 1
ATOM 2527 C CA . PRO A 1 316 ? 28.367 4.466 6.766 1.00 89.88 316 PRO A CA 1
ATOM 2528 C C . PRO A 1 316 ? 29.467 4.530 5.695 1.00 89.88 316 PRO A C 1
ATOM 2530 O O . PRO A 1 316 ? 29.991 5.610 5.428 1.00 89.88 316 PRO A O 1
ATOM 2533 N N . GLU A 1 317 ? 29.799 3.409 5.051 1.00 90.44 317 GLU A N 1
ATOM 2534 C CA . GLU A 1 317 ? 30.752 3.336 3.942 1.00 90.44 317 GLU A CA 1
ATOM 2535 C C . GLU A 1 317 ? 30.348 4.228 2.761 1.00 90.44 317 GLU A C 1
ATOM 2537 O O . GLU A 1 317 ? 31.164 5.018 2.287 1.00 90.44 317 GLU A O 1
ATOM 2542 N N . LEU A 1 318 ? 29.070 4.208 2.375 1.00 86.75 318 LEU A N 1
ATOM 2543 C CA . LEU A 1 318 ? 28.544 5.009 1.264 1.00 86.75 318 LEU A CA 1
ATOM 2544 C C . LEU A 1 318 ? 28.498 6.503 1.608 1.00 86.75 318 LEU A C 1
ATOM 2546 O O . LEU A 1 318 ? 28.700 7.370 0.754 1.00 86.75 318 LEU A O 1
ATOM 2550 N N . ALA A 1 319 ? 28.264 6.827 2.881 1.00 85.44 319 ALA A N 1
ATOM 2551 C CA . ALA A 1 319 ? 28.316 8.205 3.354 1.00 85.44 319 ALA A CA 1
ATOM 2552 C C . ALA A 1 319 ? 29.749 8.771 3.311 1.00 85.44 319 ALA A C 1
ATOM 2554 O O . ALA A 1 319 ? 29.936 9.939 2.967 1.00 85.44 319 ALA A O 1
ATOM 2555 N N . MET A 1 320 ? 30.761 7.952 3.621 1.00 83.81 320 MET A N 1
ATOM 2556 C CA . MET A 1 320 ? 32.173 8.358 3.594 1.00 83.81 320 MET A CA 1
ATOM 2557 C C . MET A 1 320 ? 32.705 8.571 2.172 1.00 83.81 320 MET A C 1
ATOM 2559 O O . MET A 1 320 ? 33.479 9.503 1.957 1.00 83.81 320 MET A O 1
ATOM 2563 N N . GLU A 1 321 ? 32.248 7.783 1.196 1.00 80.81 321 GLU A N 1
ATOM 2564 C CA . GLU A 1 321 ? 32.594 7.956 -0.227 1.00 80.81 321 GLU A CA 1
ATOM 2565 C C . GLU A 1 321 ? 32.205 9.340 -0.768 1.00 80.81 321 GLU A C 1
ATOM 2567 O O . GLU A 1 321 ? 32.868 9.881 -1.650 1.00 80.81 321 GLU A O 1
ATOM 2572 N N . SER A 1 322 ? 31.180 9.960 -0.180 1.00 67.38 322 SER A N 1
ATOM 2573 C CA . SER A 1 322 ? 30.721 11.303 -0.555 1.00 67.38 322 SER A CA 1
ATOM 2574 C C . SER A 1 322 ? 31.561 12.437 0.045 1.00 67.38 322 SER A C 1
ATOM 2576 O O . SER A 1 322 ? 31.464 13.572 -0.410 1.00 67.38 322 SER A O 1
ATOM 2578 N N . GLY A 1 323 ? 32.351 12.160 1.090 1.00 57.44 323 GLY A N 1
ATOM 2579 C CA . GLY A 1 323 ? 33.185 13.147 1.789 1.00 57.44 323 GLY A CA 1
ATOM 2580 C C . GLY A 1 323 ? 34.642 13.193 1.317 1.00 57.44 323 GLY A C 1
ATOM 2581 O O . GLY A 1 323 ? 35.432 13.950 1.877 1.00 57.44 323 GLY A O 1
ATOM 2582 N N . GLY A 1 324 ? 35.008 12.362 0.335 1.00 46.69 324 GLY A N 1
ATOM 2583 C CA . GLY A 1 324 ? 36.373 12.212 -0.182 1.00 46.69 324 GLY A CA 1
ATOM 2584 C C . GLY A 1 324 ? 36.679 12.965 -1.481 1.00 46.69 324 GLY A C 1
ATOM 2585 O O . GLY A 1 324 ? 37.736 12.719 -2.061 1.00 46.69 324 GLY A O 1
ATOM 2586 N N . SER A 1 325 ? 35.779 13.838 -1.949 1.00 38.28 325 SER A N 1
ATOM 2587 C CA . SER A 1 325 ? 35.942 14.649 -3.167 1.00 38.28 325 SER A CA 1
ATOM 2588 C C . SER A 1 325 ? 36.271 16.105 -2.863 1.00 38.28 325 SER A C 1
ATOM 2590 O O . SER A 1 325 ? 35.474 16.722 -2.121 1.00 38.28 325 SER A O 1
#

pLDDT: mean 78.41, std 19.7, range [22.25, 98.06]

Nearest PDB structures (foldseek):
  6sih-assembly1_A  TM=6.453E-01  e=1.002E+00  Campylobacter jejuni
  6iwy-assembly1_A  TM=4.458E-01  e=5.097E-01  Helicobacter pylori 26695
  8hhz-assembly1_A  TM=3.870E-01  e=5.594E+00  Severe acute respiratory syndrome coronavirus 2
  2kn4-assembly1_A  TM=2.043E-01  e=7.605E+00  Streptococcus sp. 'group G'